Protein AF-A0A7Z9WRR1-F1 (afdb_monomer_lite)

Sequence (287 aa):
MASPQLERRRREQPLGAGEIPPETAEFFGGDELRIRIFLDKYALKGEKGEILERIPPEMWRRIAREIASVEAPDRRDEWEKRFYWLLEDFRFIPGGRIMFGAGQPRRATLFNCYVIPIKEDSIEGIFDWCKEAARTYSFGGGAGVDLSILRPKGSPVNNAAIYSTGSVSFMDLLSTTTGTIGQCLAEGTLILMENGWTPIEEAEEGDLVWTDQGWKPITYIFPPREREVFRIRTKMGYEILASADHKFVNLPGSLRPLKELRVGDTICLLRGQGDGATPLQRLQIIT

Secondary structure (DSSP, 8-state):
--------------SS-SPPPHHHHHHTTT-HHHHHHIIIIIS-B-TTS-BS--SHHHHHHHHHHHHHTTS-TTTHHHHHHHHHHHHGGGSS---HHHHHHTT-SS---S--EEE----SSSHHHHHHHHHHHHHHHHTT-EEE---TTSPPTT-B-SSTTSB---HHHHHHHHHHHHHHHSS-PPTTPEEEETTEEEEGGG--TT-EEEETTEEEE----------PEEEEEBTTS-EEEEETT-EEEETTTEEEEGGG--TT-EEEEE-SSS-S-SPEEEEEB--

Structure (mmCIF, N/CA/C/O backbone):
data_AF-A0A7Z9WRR1-F1
#
_entry.id   AF-A0A7Z9WRR1-F1
#
loop_
_atom_site.group_PDB
_atom_site.id
_atom_site.type_symbol
_atom_site.label_atom_id
_atom_site.label_alt_id
_atom_site.label_comp_id
_atom_site.label_asym_id
_atom_site.label_entity_id
_atom_site.label_seq_id
_atom_site.pdbx_PDB_ins_code
_atom_site.Cartn_x
_atom_site.Cartn_y
_atom_site.Cartn_z
_atom_site.occupancy
_atom_site.B_iso_or_equiv
_atom_site.auth_seq_id
_atom_site.auth_comp_id
_atom_site.auth_asym_id
_atom_site.auth_atom_id
_atom_site.pdbx_PDB_model_num
ATOM 1 N N . MET A 1 1 ? 42.926 -17.745 31.602 1.00 37.19 1 MET A N 1
ATOM 2 C CA . MET A 1 1 ? 42.134 -16.515 31.809 1.00 37.19 1 MET A CA 1
ATOM 3 C C . MET A 1 1 ? 40.873 -16.663 30.985 1.00 37.19 1 MET A C 1
ATOM 5 O O . MET A 1 1 ? 40.965 -16.703 29.766 1.00 37.19 1 MET A O 1
ATOM 9 N N . ALA A 1 2 ? 39.746 -16.912 31.648 1.00 27.91 2 ALA A N 1
ATOM 10 C CA . ALA A 1 2 ? 38.460 -17.109 30.995 1.00 27.91 2 ALA A CA 1
ATOM 11 C C . ALA A 1 2 ? 37.967 -15.767 30.437 1.00 27.91 2 ALA A C 1
ATOM 13 O O . ALA A 1 2 ? 37.944 -14.773 31.162 1.00 27.91 2 ALA A O 1
ATOM 14 N N . SER A 1 3 ? 37.622 -15.748 29.151 1.00 28.73 3 SER A N 1
ATOM 15 C CA . SER A 1 3 ? 36.950 -14.611 28.523 1.00 28.73 3 SER A CA 1
ATOM 16 C C . SER A 1 3 ? 35.561 -14.459 29.160 1.00 28.73 3 SER A C 1
ATOM 18 O O . SER A 1 3 ? 34.897 -15.485 29.350 1.00 28.73 3 SER A O 1
ATOM 20 N N . PRO A 1 4 ? 35.108 -13.249 29.531 1.00 31.56 4 PRO A N 1
ATOM 21 C CA . PRO A 1 4 ? 33.816 -13.083 30.178 1.00 31.56 4 PRO A CA 1
ATOM 22 C C . PRO A 1 4 ? 32.723 -13.449 29.174 1.00 31.56 4 PRO A C 1
ATOM 24 O O . PRO A 1 4 ? 32.525 -12.757 28.176 1.00 31.56 4 PRO A O 1
ATOM 27 N N . GLN A 1 5 ? 32.024 -14.554 29.425 1.00 28.81 5 GLN A N 1
ATOM 28 C CA . GLN A 1 5 ? 30.758 -14.835 28.764 1.00 28.81 5 GLN A CA 1
ATOM 29 C C . GLN A 1 5 ? 29.811 -13.699 29.152 1.00 28.81 5 GLN A C 1
ATOM 31 O O . GLN A 1 5 ? 29.443 -13.577 30.320 1.00 28.81 5 GLN A O 1
ATOM 36 N N . LEU A 1 6 ? 29.472 -12.830 28.194 1.00 32.31 6 LEU A N 1
ATOM 37 C CA . LEU A 1 6 ? 28.381 -11.879 28.364 1.00 32.31 6 LEU A CA 1
ATOM 38 C C . LEU A 1 6 ? 27.123 -12.695 28.672 1.00 32.31 6 LEU A C 1
ATOM 40 O O . LEU A 1 6 ? 26.541 -13.321 27.786 1.00 32.31 6 LEU A O 1
ATOM 44 N N . GLU A 1 7 ? 26.726 -12.707 29.942 1.00 27.42 7 GLU A N 1
ATOM 45 C CA . GLU A 1 7 ? 25.413 -13.166 30.366 1.00 27.42 7 GLU A CA 1
ATOM 46 C C . GLU A 1 7 ? 24.371 -12.435 29.517 1.00 27.42 7 GLU A C 1
ATOM 48 O O . GLU A 1 7 ? 24.189 -11.219 29.640 1.00 27.42 7 GLU A O 1
ATOM 53 N N . ARG A 1 8 ? 23.677 -13.178 28.645 1.00 30.30 8 ARG A N 1
ATOM 54 C CA . ARG A 1 8 ? 22.440 -12.726 28.008 1.00 30.30 8 ARG A CA 1
ATOM 55 C C . ARG A 1 8 ? 21.428 -12.489 29.125 1.00 30.30 8 ARG A C 1
ATOM 57 O O . ARG A 1 8 ? 20.659 -13.379 29.483 1.00 30.30 8 ARG A O 1
ATOM 64 N N . ARG A 1 9 ? 21.451 -11.290 29.714 1.00 29.55 9 ARG A N 1
ATOM 65 C CA . ARG A 1 9 ? 20.403 -10.822 30.616 1.00 29.55 9 ARG A CA 1
ATOM 66 C C . ARG A 1 9 ? 19.111 -10.833 29.818 1.00 29.55 9 ARG A C 1
ATOM 68 O O . ARG A 1 9 ? 18.868 -9.944 29.007 1.00 29.55 9 ARG A O 1
ATOM 75 N N . ARG A 1 10 ? 18.290 -11.854 30.059 1.00 32.62 10 ARG A N 1
ATOM 76 C CA . ARG A 1 10 ? 16.889 -11.904 29.658 1.00 32.62 10 ARG A CA 1
ATOM 77 C C . ARG A 1 10 ? 16.193 -10.776 30.421 1.00 32.62 10 ARG A C 1
ATOM 79 O O . ARG A 1 10 ? 15.724 -10.968 31.535 1.00 32.62 10 ARG A O 1
ATOM 86 N N . ARG A 1 11 ? 16.254 -9.554 29.884 1.00 32.50 11 ARG A N 1
ATOM 87 C CA . ARG A 1 11 ? 15.446 -8.444 30.382 1.00 32.50 11 ARG A CA 1
ATOM 88 C C . ARG A 1 11 ? 13.997 -8.799 30.071 1.00 32.50 11 ARG A C 1
ATOM 90 O O . ARG A 1 11 ? 13.627 -8.935 28.907 1.00 32.50 11 ARG A O 1
ATOM 97 N N . GLU A 1 12 ? 13.209 -9.003 31.115 1.00 30.66 12 GLU A N 1
ATOM 98 C CA . GLU A 1 12 ? 11.755 -9.046 31.033 1.00 30.66 12 GLU A CA 1
ATOM 99 C C . GLU A 1 12 ? 11.261 -7.688 30.495 1.00 30.66 12 GLU A C 1
ATOM 101 O O . GLU A 1 12 ? 11.361 -6.694 31.199 1.00 30.66 12 GLU A O 1
ATOM 106 N N . GLN A 1 13 ? 10.843 -7.693 29.216 1.00 33.62 13 GLN A N 1
ATOM 107 C CA . GLN A 1 13 ? 9.946 -6.797 28.444 1.00 33.62 13 GLN A CA 1
ATOM 108 C C . GLN A 1 13 ? 10.046 -5.242 28.553 1.00 33.62 13 GLN A C 1
ATOM 110 O O . GLN A 1 13 ? 10.402 -4.705 29.594 1.00 33.62 13 GLN A O 1
ATOM 115 N N . PRO A 1 14 ? 9.725 -4.478 27.471 1.00 36.78 14 PRO A N 1
ATOM 116 C CA . PRO A 1 14 ? 8.595 -4.726 26.567 1.00 36.78 14 PRO A CA 1
ATOM 117 C C . PRO A 1 14 ? 8.919 -4.853 25.070 1.00 36.78 14 PRO A C 1
ATOM 119 O O . PRO A 1 14 ? 9.659 -4.072 24.471 1.00 36.78 14 PRO A O 1
ATOM 122 N N . LEU A 1 15 ? 8.222 -5.805 24.442 1.00 37.56 15 LEU A N 1
ATOM 123 C CA . LEU A 1 15 ? 7.881 -5.805 23.019 1.00 37.56 15 LEU A CA 1
ATOM 124 C C . LEU A 1 15 ? 7.067 -4.541 22.724 1.00 37.56 15 LEU A C 1
ATOM 126 O O . LEU A 1 15 ? 5.853 -4.549 22.897 1.00 37.56 15 LEU A O 1
ATOM 130 N N . GLY A 1 16 ? 7.754 -3.458 22.346 1.00 38.50 16 GLY A N 1
ATOM 131 C CA . GLY A 1 16 ? 7.198 -2.191 21.847 1.00 38.50 16 GLY A CA 1
ATOM 132 C C . GLY A 1 16 ? 5.729 -1.954 22.165 1.00 38.50 16 GLY A C 1
ATOM 133 O O . GLY A 1 16 ? 4.889 -2.176 21.305 1.00 38.50 16 GLY A O 1
ATOM 134 N N . ALA A 1 17 ? 5.410 -1.584 23.395 1.00 40.31 17 ALA A N 1
ATOM 135 C CA . ALA A 1 17 ? 4.041 -1.360 23.814 1.00 40.31 17 ALA A CA 1
ATOM 136 C C . ALA A 1 17 ? 3.980 0.047 24.396 1.00 40.31 17 ALA A C 1
ATOM 138 O O . ALA A 1 17 ? 4.492 0.292 25.485 1.00 40.31 17 ALA A O 1
ATOM 139 N N . GLY A 1 18 ? 3.334 0.970 23.681 1.00 55.72 18 GLY A N 1
ATOM 140 C CA . GLY A 1 18 ? 2.452 1.856 24.430 1.00 55.72 18 GLY A CA 1
ATOM 141 C C . GLY A 1 18 ? 1.505 0.949 25.216 1.00 55.72 18 GLY A C 1
ATOM 142 O O . GLY A 1 18 ? 1.123 -0.108 24.707 1.00 55.72 18 GLY A O 1
ATOM 143 N N . GLU A 1 19 ? 1.229 1.290 26.469 1.00 70.06 19 GLU A N 1
ATOM 144 C CA . GLU A 1 19 ? 0.333 0.510 27.320 1.00 70.06 19 GLU A CA 1
ATOM 145 C C . GLU A 1 19 ? -0.948 0.210 26.529 1.00 70.06 19 GLU A C 1
ATOM 147 O O . GLU A 1 19 ? -1.585 1.137 26.021 1.00 70.06 19 GLU A O 1
ATOM 152 N N . ILE A 1 20 ? -1.258 -1.077 26.316 1.00 83.44 20 ILE A N 1
ATOM 153 C CA . ILE A 1 20 ? -2.474 -1.464 25.595 1.00 83.44 20 ILE A CA 1
ATOM 154 C C . ILE A 1 20 ? -3.630 -0.910 26.426 1.00 83.44 20 ILE A C 1
ATOM 156 O O . ILE A 1 20 ? -3.749 -1.309 27.590 1.00 83.44 20 ILE A O 1
ATOM 160 N N . PRO A 1 21 ? -4.463 -0.006 25.880 1.00 89.38 21 PRO A N 1
ATOM 161 C CA . PRO A 1 21 ? -5.570 0.523 26.651 1.00 89.38 21 PRO A CA 1
ATOM 162 C C . PRO A 1 21 ? -6.465 -0.643 27.101 1.00 89.38 21 PRO A C 1
ATOM 164 O O . PRO A 1 21 ? -6.778 -1.515 26.278 1.00 89.38 21 PRO A O 1
ATOM 167 N N . PRO A 1 22 ? -6.859 -0.712 28.387 1.00 91.75 22 PRO A N 1
ATOM 168 C CA . PRO A 1 22 ? -7.675 -1.812 28.895 1.00 91.75 22 PRO A CA 1
ATOM 169 C C . PRO A 1 22 ? -8.955 -2.015 28.081 1.00 91.75 22 PRO A C 1
ATOM 171 O O . PRO A 1 22 ? -9.346 -3.153 27.826 1.00 91.75 22 PRO A O 1
ATOM 174 N N . GLU A 1 23 ? -9.547 -0.921 27.590 1.00 94.12 23 GLU A N 1
ATOM 175 C CA . GLU A 1 23 ? -10.760 -0.951 26.772 1.00 94.12 23 GLU A CA 1
ATOM 176 C C . GLU A 1 23 ? -10.517 -1.655 25.426 1.00 94.12 23 GLU A C 1
ATOM 178 O O . GLU A 1 23 ? -11.389 -2.359 24.915 1.00 94.12 23 GLU A O 1
ATOM 183 N N . THR A 1 24 ? -9.314 -1.513 24.856 1.00 93.94 24 THR A N 1
ATOM 184 C CA . THR A 1 24 ? -8.914 -2.206 23.625 1.00 93.94 24 THR A CA 1
ATOM 185 C C . THR A 1 24 ? -8.806 -3.710 23.854 1.00 93.94 24 THR A C 1
ATOM 187 O O . THR A 1 24 ? -9.311 -4.498 23.051 1.00 93.94 24 THR A O 1
ATOM 190 N N . ALA A 1 25 ? -8.145 -4.116 24.943 1.00 93.06 25 ALA A N 1
ATOM 191 C CA . ALA A 1 25 ? -7.959 -5.525 25.276 1.00 93.06 25 ALA A CA 1
ATOM 192 C C . ALA A 1 25 ? -9.297 -6.217 25.557 1.00 93.06 25 ALA A C 1
ATOM 194 O O . ALA A 1 25 ? -9.534 -7.321 25.064 1.00 93.06 25 ALA A O 1
ATOM 195 N N . GLU A 1 26 ? -10.184 -5.541 26.289 1.00 96.06 26 GLU A N 1
ATOM 196 C CA . GLU A 1 26 ? -11.537 -6.014 26.568 1.00 96.06 26 GLU A CA 1
ATOM 197 C C . GLU A 1 26 ? -12.359 -6.166 25.282 1.00 96.06 26 GLU A C 1
ATOM 199 O O . GLU A 1 26 ? -12.929 -7.232 25.048 1.00 96.06 26 GLU A O 1
ATOM 204 N N . PHE A 1 27 ? -12.356 -5.157 24.400 1.00 95.62 27 PHE A N 1
ATOM 205 C CA . PHE A 1 27 ? -13.124 -5.192 23.150 1.00 95.62 27 PHE A CA 1
ATOM 206 C C . PHE A 1 27 ? -12.754 -6.388 22.261 1.00 95.62 27 PHE A C 1
ATOM 208 O O . PHE A 1 27 ? -13.620 -7.017 21.652 1.00 95.62 27 PHE A O 1
ATOM 215 N N . PHE A 1 28 ? -11.463 -6.711 22.174 1.00 94.06 28 PHE A N 1
ATOM 216 C CA . PHE A 1 28 ? -10.973 -7.830 21.370 1.00 94.06 28 PHE A CA 1
ATOM 217 C C . PHE A 1 28 ? -10.892 -9.158 22.135 1.00 94.06 28 PHE A C 1
ATOM 219 O O . PHE A 1 28 ? -10.399 -10.137 21.576 1.00 94.06 28 PHE A O 1
ATOM 226 N N . GLY A 1 29 ? -11.358 -9.220 23.386 1.00 93.56 29 GLY A N 1
ATOM 227 C CA . GLY A 1 29 ? -11.318 -10.439 24.198 1.00 93.56 29 GLY A CA 1
ATOM 228 C C . GLY A 1 29 ? -9.902 -10.980 24.422 1.00 93.56 29 GLY A C 1
ATOM 229 O O . GLY A 1 29 ? -9.716 -12.192 24.499 1.00 93.56 29 GLY A O 1
ATOM 230 N N . GLY A 1 30 ? -8.900 -10.098 24.469 1.00 87.50 30 GLY A N 1
ATOM 231 C CA . GLY A 1 30 ? -7.491 -10.469 24.629 1.00 87.50 30 GLY A CA 1
ATOM 232 C C . GLY A 1 30 ? -6.791 -10.992 23.366 1.00 87.50 30 GLY A C 1
ATOM 233 O O . GLY A 1 30 ? -5.667 -11.473 23.472 1.00 87.50 30 GLY A O 1
ATOM 234 N N . ASP A 1 31 ? -7.401 -10.903 22.178 1.00 90.00 31 ASP A N 1
ATOM 235 C CA . ASP A 1 31 ? -6.739 -11.265 20.914 1.00 90.00 31 ASP A CA 1
ATOM 236 C C . ASP A 1 31 ? -5.603 -10.279 20.583 1.00 90.00 31 ASP A C 1
ATOM 238 O O . ASP A 1 31 ? -5.822 -9.197 20.028 1.00 90.00 31 ASP A O 1
ATOM 242 N N . GLU A 1 32 ? -4.372 -10.667 20.925 1.00 83.00 32 GLU A N 1
ATOM 243 C CA . GLU A 1 32 ? -3.180 -9.834 20.752 1.00 83.00 32 GLU A CA 1
ATOM 244 C C . GLU A 1 32 ? -2.966 -9.382 19.305 1.00 83.00 32 GLU A C 1
ATOM 246 O O . GLU A 1 32 ? -2.567 -8.238 19.075 1.00 83.00 32 GLU A O 1
ATOM 251 N N . LEU A 1 33 ? -3.250 -10.235 18.317 1.00 81.50 33 LEU A N 1
ATOM 252 C CA . LEU A 1 33 ? -3.044 -9.895 16.912 1.00 81.50 33 LEU A CA 1
ATOM 253 C C . LEU A 1 33 ? -4.009 -8.791 16.479 1.00 81.50 33 LEU A 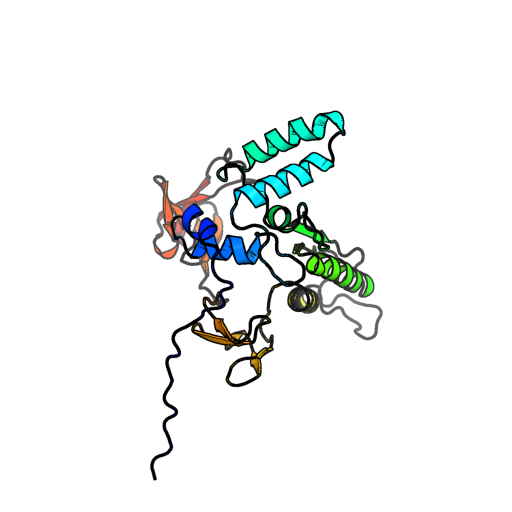C 1
ATOM 255 O O . LEU A 1 33 ? -3.596 -7.823 15.837 1.00 81.50 33 LEU A O 1
ATOM 259 N N . ARG A 1 34 ? -5.290 -8.909 16.842 1.00 87.19 34 ARG A N 1
ATOM 260 C CA . ARG A 1 34 ? -6.306 -7.899 16.503 1.00 87.19 34 ARG A CA 1
ATOM 261 C C . ARG A 1 34 ? -6.040 -6.578 17.208 1.00 87.19 34 ARG A C 1
ATOM 263 O O . ARG A 1 34 ? -6.127 -5.532 16.564 1.00 87.19 34 ARG A O 1
ATOM 270 N N . ILE A 1 35 ? -5.655 -6.636 18.483 1.00 86.19 35 ILE A N 1
ATOM 271 C CA . ILE A 1 35 ? -5.251 -5.465 19.268 1.00 86.19 35 ILE A CA 1
ATOM 272 C C . ILE A 1 35 ? -4.094 -4.747 18.571 1.00 86.19 35 ILE A C 1
ATOM 274 O O . ILE A 1 35 ? -4.192 -3.554 18.285 1.00 86.19 35 ILE A O 1
ATOM 278 N N . ARG A 1 36 ? -3.023 -5.477 18.235 1.00 84.06 36 ARG A N 1
ATOM 279 C CA . ARG A 1 36 ? -1.836 -4.923 17.568 1.00 84.06 36 ARG A CA 1
ATOM 280 C C . ARG A 1 36 ? -2.177 -4.327 16.212 1.00 84.06 36 ARG A C 1
ATOM 282 O O . ARG A 1 36 ? -1.846 -3.179 15.954 1.00 84.06 36 ARG A O 1
ATOM 289 N N . ILE A 1 37 ? -2.897 -5.056 15.360 1.00 86.31 37 ILE A N 1
ATOM 290 C CA . ILE A 1 37 ? -3.290 -4.555 14.037 1.00 86.31 37 ILE A CA 1
ATOM 291 C C . ILE A 1 37 ? -4.104 -3.262 14.160 1.00 86.31 37 ILE A C 1
ATOM 293 O O . ILE A 1 37 ? -3.828 -2.305 13.437 1.00 86.31 37 ILE A O 1
ATOM 297 N N . PHE A 1 38 ? -5.085 -3.218 15.064 1.00 92.62 38 PHE A N 1
ATOM 298 C CA . PHE A 1 38 ? -5.897 -2.026 15.279 1.00 92.62 38 PHE A CA 1
ATOM 299 C C . PHE A 1 38 ? -5.044 -0.844 15.752 1.00 92.62 38 PHE A C 1
ATOM 301 O O . PHE A 1 38 ? -5.024 0.190 15.083 1.00 92.62 38 PHE A O 1
ATOM 308 N N . LEU A 1 39 ? -4.298 -1.010 16.847 1.00 89.00 39 LEU A N 1
ATOM 309 C CA . LEU A 1 39 ? -3.510 0.065 17.452 1.00 89.00 39 LEU A CA 1
ATOM 310 C C . LEU A 1 39 ? -2.358 0.531 16.558 1.00 89.00 39 LEU A C 1
ATOM 312 O O . LEU A 1 39 ? -2.068 1.724 16.493 1.00 89.00 39 LEU A O 1
ATOM 316 N N . ASP A 1 40 ? -1.693 -0.381 15.856 1.00 83.88 40 ASP A N 1
ATOM 317 C CA . ASP A 1 40 ? -0.508 -0.051 15.070 1.00 83.88 40 ASP A CA 1
ATOM 318 C C . ASP A 1 40 ? -0.879 0.563 13.721 1.00 83.88 40 ASP A C 1
ATOM 320 O O . ASP A 1 40 ? -0.208 1.503 13.285 1.00 83.88 40 ASP A O 1
ATOM 324 N N . LYS A 1 41 ? -1.951 0.075 13.078 1.00 86.31 41 LYS A N 1
ATOM 325 C CA . LYS A 1 41 ? -2.267 0.421 11.684 1.00 86.31 41 LYS A CA 1
ATOM 326 C C . LYS A 1 41 ? -3.481 1.320 11.480 1.00 86.31 41 LYS A C 1
ATOM 328 O O . LYS A 1 41 ? -3.522 1.976 10.442 1.00 86.31 41 LYS A O 1
ATOM 333 N N . TYR A 1 42 ? -4.466 1.338 12.380 1.00 93.06 42 TYR A N 1
ATOM 334 C CA . TYR A 1 42 ? -5.777 1.935 12.068 1.00 93.06 42 TYR A CA 1
ATOM 335 C C . TYR A 1 42 ? -6.293 2.948 13.087 1.00 93.06 42 TYR A C 1
ATOM 337 O O . TYR A 1 42 ? -6.932 3.920 12.682 1.00 93.06 42 TYR A O 1
ATOM 345 N N . ALA A 1 43 ? -6.006 2.745 14.371 1.00 93.38 43 ALA A N 1
ATOM 346 C CA . ALA A 1 43 ? -6.345 3.687 15.423 1.00 93.38 43 ALA A CA 1
ATOM 347 C C . ALA A 1 43 ? -5.743 5.064 15.125 1.00 93.38 43 ALA A C 1
ATOM 349 O O . ALA A 1 43 ? -4.553 5.190 14.807 1.00 93.38 43 ALA A O 1
ATOM 350 N N . LEU A 1 44 ? -6.560 6.112 15.239 1.00 92.75 44 LEU A N 1
ATOM 351 C CA . LEU A 1 44 ? -6.085 7.477 15.106 1.00 92.75 44 LEU A CA 1
ATOM 352 C C . LEU A 1 44 ? -5.049 7.762 16.197 1.00 92.75 44 LEU A C 1
ATOM 354 O O . LEU A 1 44 ? -5.304 7.587 17.389 1.00 92.75 44 LEU A O 1
ATOM 358 N N . LYS A 1 45 ? -3.881 8.236 15.769 1.00 88.12 45 LYS A N 1
ATOM 359 C CA . LYS A 1 45 ? -2.819 8.720 16.650 1.00 88.12 45 LYS A CA 1
ATOM 360 C C . LYS A 1 45 ? -2.629 10.210 16.460 1.00 88.12 45 LYS A C 1
ATOM 362 O O . LYS A 1 45 ? -2.607 10.670 15.311 1.00 88.12 45 LYS A O 1
ATOM 367 N N . GLY A 1 46 ? -2.445 10.938 17.551 1.00 84.25 46 GLY A N 1
ATOM 368 C CA . GLY A 1 46 ? -2.130 12.358 17.494 1.00 84.25 46 GLY A CA 1
ATOM 369 C C . GLY A 1 46 ? -0.696 12.625 17.034 1.00 84.25 46 GLY A C 1
ATOM 370 O O . GLY A 1 46 ? -0.007 11.743 16.499 1.00 84.25 46 GLY A O 1
ATOM 371 N N . GLU A 1 47 ? -0.253 13.872 17.165 1.00 81.06 47 GLU A N 1
ATOM 372 C CA . GLU A 1 47 ? 1.029 14.326 16.610 1.00 81.06 47 GLU A CA 1
ATOM 373 C C . GLU A 1 47 ? 2.234 13.701 17.317 1.00 81.06 47 GLU A C 1
ATOM 375 O O . GLU A 1 47 ? 3.256 13.457 16.678 1.00 81.06 47 GLU A O 1
ATOM 380 N N . LYS A 1 48 ? 2.104 13.393 18.612 1.00 77.81 48 LYS A N 1
ATOM 381 C CA . LYS A 1 48 ? 3.166 12.800 19.435 1.00 77.81 48 LYS A CA 1
ATOM 382 C C . LYS A 1 48 ? 3.068 11.273 19.504 1.00 77.81 48 LYS A C 1
ATOM 384 O O . LYS A 1 48 ? 3.804 10.652 20.266 1.00 77.81 48 LYS A O 1
ATOM 389 N N . GLY A 1 49 ? 2.186 10.671 18.704 1.00 76.69 49 GLY A N 1
ATOM 390 C CA . GLY A 1 49 ? 1.966 9.224 18.661 1.00 76.69 49 GLY A CA 1
ATOM 391 C C . GLY A 1 49 ? 1.005 8.703 19.732 1.00 76.69 49 GLY A C 1
ATOM 392 O O . GLY A 1 49 ? 0.838 7.492 19.852 1.00 76.69 49 GLY A O 1
ATOM 393 N N . GLU A 1 50 ? 0.355 9.590 20.484 1.00 85.31 50 GLU A N 1
ATOM 394 C CA . GLU A 1 50 ? -0.668 9.239 21.461 1.00 85.31 50 GLU A CA 1
ATOM 395 C C . GLU A 1 50 ? -1.879 8.589 20.782 1.00 85.31 50 GLU A C 1
ATOM 397 O O . GLU A 1 50 ? -2.352 9.071 19.752 1.00 85.31 50 GLU A O 1
ATOM 402 N N . ILE A 1 51 ? -2.384 7.493 21.350 1.00 88.31 51 ILE A N 1
ATOM 403 C CA . ILE A 1 51 ? -3.563 6.787 20.836 1.00 88.31 51 ILE A CA 1
ATOM 404 C C . ILE A 1 51 ? -4.808 7.610 21.185 1.00 88.31 51 ILE A C 1
ATOM 406 O O . ILE A 1 51 ? -5.151 7.757 22.359 1.00 88.31 51 ILE A O 1
ATOM 410 N N . LEU A 1 52 ? -5.474 8.146 20.162 1.00 91.69 52 LEU A N 1
ATOM 411 C CA . LEU A 1 52 ? -6.720 8.908 20.293 1.00 91.69 52 LEU A CA 1
ATOM 412 C C . LEU A 1 52 ? -7.956 8.013 20.167 1.00 91.69 52 LEU A C 1
ATOM 414 O O . LEU A 1 52 ? -8.994 8.345 20.727 1.00 91.69 52 LEU A O 1
ATOM 418 N N . GLU A 1 53 ? -7.836 6.891 19.454 1.00 95.25 53 GLU A N 1
ATOM 419 C CA . GLU A 1 53 ? -8.891 5.885 19.305 1.00 95.25 53 GLU A CA 1
ATOM 420 C C . GLU A 1 53 ? -8.467 4.571 19.958 1.00 95.25 53 GLU A C 1
ATOM 422 O O . GLU A 1 53 ? -7.553 3.891 19.495 1.00 95.25 53 GLU A O 1
ATOM 427 N N . ARG A 1 54 ? -9.137 4.209 21.046 1.00 94.94 54 ARG A N 1
ATOM 428 C CA . ARG A 1 54 ? -8.861 3.028 21.866 1.00 94.94 54 ARG A CA 1
ATOM 429 C C . ARG A 1 54 ? -9.696 1.831 21.451 1.00 94.94 54 ARG A C 1
ATOM 431 O O . ARG A 1 54 ? -9.280 0.702 21.686 1.00 94.94 54 ARG A O 1
ATOM 438 N N . ILE A 1 55 ? -10.845 2.035 20.816 1.00 96.56 55 ILE A N 1
ATOM 439 C CA . ILE A 1 55 ? -11.722 0.932 20.406 1.00 96.56 55 ILE A CA 1
ATOM 440 C C . ILE A 1 55 ? -12.275 1.138 18.987 1.00 96.56 55 ILE A C 1
ATOM 442 O O . ILE A 1 55 ? -12.469 2.279 18.558 1.00 96.56 55 ILE A O 1
ATOM 446 N N . PRO A 1 56 ? -12.588 0.060 18.241 1.00 96.75 56 PRO A N 1
ATOM 447 C CA . PRO A 1 56 ? -13.130 0.164 16.883 1.00 96.75 56 PRO A CA 1
ATOM 448 C C . PRO A 1 56 ? -14.375 1.054 16.717 1.00 96.75 56 PRO A C 1
ATOM 450 O O . PRO A 1 56 ? -14.427 1.760 15.711 1.00 96.75 56 PRO A O 1
ATOM 453 N N . PRO A 1 57 ? -15.335 1.124 17.667 1.00 97.94 57 PRO A N 1
ATOM 454 C CA . PRO A 1 57 ? -16.449 2.075 17.598 1.00 97.94 57 PRO A CA 1
ATOM 455 C C . PRO A 1 57 ? -16.054 3.544 17.406 1.00 97.94 57 PRO A C 1
ATOM 457 O O . PRO A 1 57 ? -16.765 4.285 16.725 1.00 97.94 57 PRO A O 1
ATOM 460 N N . GLU A 1 58 ? -14.923 3.978 17.959 1.00 97.50 58 GLU A N 1
ATOM 461 C CA . GLU A 1 58 ? -14.435 5.352 17.795 1.00 97.50 58 GLU A CA 1
ATOM 462 C C . GLU A 1 58 ? -13.932 5.578 16.363 1.00 97.50 58 GLU A C 1
ATOM 464 O O . GLU A 1 58 ? -14.349 6.532 15.703 1.00 97.50 58 GLU A O 1
ATOM 469 N N . MET A 1 59 ? -13.154 4.627 15.834 1.00 97.25 59 MET A N 1
ATOM 470 C CA . MET A 1 59 ? -12.724 4.613 14.432 1.00 97.25 59 MET A CA 1
ATOM 471 C C . MET A 1 59 ? -13.921 4.588 13.471 1.00 97.25 59 MET A C 1
ATOM 473 O O . MET A 1 59 ? -13.948 5.338 12.495 1.00 97.25 59 MET A O 1
ATOM 477 N N . TRP A 1 60 ? -14.935 3.756 13.732 1.00 98.12 60 TRP A N 1
ATOM 478 C CA . TRP A 1 60 ? -16.144 3.703 12.904 1.00 98.12 60 TRP A CA 1
ATOM 479 C C . TRP A 1 60 ? -16.875 5.043 12.889 1.00 98.12 60 TRP A C 1
ATOM 481 O O . TRP A 1 60 ? -17.328 5.471 11.829 1.00 98.12 60 TRP A O 1
ATOM 491 N N . ARG A 1 61 ? -16.942 5.741 14.031 1.00 97.94 61 ARG A N 1
ATOM 492 C CA . ARG A 1 61 ? -17.520 7.089 14.119 1.00 97.94 61 ARG A CA 1
ATOM 493 C C . ARG A 1 61 ? -16.750 8.088 13.266 1.00 97.94 61 ARG A C 1
ATOM 495 O O . ARG A 1 61 ? -17.370 8.812 12.491 1.00 97.94 61 ARG A O 1
ATOM 502 N N . ARG A 1 62 ? -15.416 8.107 13.373 1.00 97.62 62 ARG A N 1
ATOM 503 C CA . ARG A 1 62 ? -14.555 8.975 12.557 1.00 97.62 62 ARG A CA 1
ATOM 504 C C . ARG A 1 62 ? -14.786 8.736 11.067 1.00 97.62 62 ARG A C 1
ATOM 506 O O . ARG A 1 62 ? -15.044 9.687 10.334 1.00 97.62 62 ARG A O 1
ATOM 513 N N . ILE A 1 63 ? -14.723 7.477 10.630 1.00 97.75 63 ILE A N 1
ATOM 514 C CA . ILE A 1 63 ? -14.891 7.112 9.218 1.00 97.75 63 ILE A CA 1
ATOM 515 C C . ILE A 1 63 ? -16.298 7.487 8.734 1.00 97.75 63 ILE A C 1
ATOM 517 O O . ILE A 1 63 ? -16.434 8.102 7.679 1.00 97.75 63 ILE A O 1
ATOM 521 N N . ALA A 1 64 ? -17.342 7.164 9.502 1.00 98.25 64 ALA A N 1
ATOM 522 C CA . ALA A 1 64 ? -18.724 7.478 9.146 1.00 98.25 64 ALA A CA 1
ATOM 523 C C . ALA A 1 64 ? -18.955 8.985 8.983 1.00 98.25 64 ALA A C 1
ATOM 525 O O . ALA A 1 64 ? -19.559 9.409 7.998 1.00 98.25 64 ALA A O 1
ATOM 526 N N . ARG A 1 65 ? -18.437 9.790 9.918 1.00 98.06 65 ARG A N 1
ATOM 527 C CA . ARG A 1 65 ? -18.533 11.252 9.879 1.00 98.06 65 ARG A CA 1
ATOM 528 C C . ARG A 1 65 ? -17.787 11.841 8.687 1.00 98.06 65 ARG A C 1
ATOM 530 O O . ARG A 1 65 ? -18.315 12.723 8.014 1.00 98.06 65 ARG A O 1
ATOM 537 N N . GLU A 1 66 ? -16.576 11.356 8.415 1.00 97.31 66 GLU A N 1
ATOM 538 C CA . GLU A 1 66 ? -15.786 11.825 7.276 1.00 97.31 66 GLU A CA 1
ATOM 539 C C . GLU A 1 66 ? -16.497 11.528 5.955 1.00 97.31 66 GLU A C 1
ATOM 541 O O . GLU A 1 66 ? -16.652 12.420 5.123 1.00 97.31 66 GLU A O 1
ATOM 546 N N . ILE A 1 67 ? -16.978 10.297 5.766 1.00 96.44 67 ILE A N 1
ATOM 547 C CA . ILE A 1 67 ? -17.664 9.909 4.529 1.00 96.44 67 ILE A CA 1
ATOM 548 C C . ILE A 1 67 ? -18.989 10.669 4.390 1.00 96.44 67 ILE A C 1
ATOM 550 O O . ILE A 1 67 ? -19.321 11.103 3.295 1.00 96.44 67 ILE A O 1
ATOM 554 N N . ALA A 1 68 ? -19.723 10.913 5.478 1.00 98.12 68 ALA A N 1
ATOM 555 C CA . ALA A 1 68 ? -20.940 11.725 5.438 1.00 98.12 68 ALA A CA 1
ATOM 556 C C . ALA A 1 68 ? -20.678 13.212 5.135 1.00 98.12 68 ALA A C 1
ATOM 558 O O . ALA A 1 68 ? -21.595 13.920 4.727 1.00 98.12 68 ALA A O 1
ATOM 559 N N . SER A 1 69 ? -19.452 13.713 5.309 1.00 97.06 69 SER A N 1
ATOM 560 C CA . SER A 1 69 ? -19.143 15.141 5.145 1.00 97.06 69 SER A CA 1
ATOM 561 C C . SER A 1 69 ? -19.334 15.663 3.714 1.00 97.06 69 SER A C 1
ATOM 563 O O . SER A 1 69 ? -19.578 16.861 3.532 1.00 97.06 69 SER A O 1
ATOM 565 N N . VAL A 1 70 ? -19.273 14.784 2.705 1.00 96.81 70 VAL A N 1
ATOM 566 C CA . VAL A 1 70 ? -19.490 15.148 1.293 1.00 96.81 70 VAL A CA 1
ATOM 567 C C . VAL A 1 70 ? -20.971 15.300 0.935 1.00 96.81 70 VAL A C 1
ATOM 569 O O . VAL A 1 70 ? -21.292 15.860 -0.111 1.00 96.81 70 VAL A O 1
ATOM 572 N N . GLU A 1 71 ? -21.874 14.839 1.802 1.00 98.06 71 GLU A N 1
ATOM 573 C CA . GLU A 1 71 ? -23.318 14.971 1.622 1.00 98.06 71 GLU A CA 1
ATOM 574 C C . GLU A 1 71 ? -23.788 16.413 1.871 1.00 98.06 71 GLU A C 1
ATOM 576 O O . GLU A 1 71 ? -23.110 17.228 2.517 1.00 98.06 71 GLU A O 1
ATOM 581 N N . ALA A 1 72 ? -24.993 16.722 1.379 1.00 97.94 72 ALA A N 1
ATOM 582 C CA . ALA A 1 72 ? -25.658 17.998 1.637 1.00 97.94 72 ALA A CA 1
ATOM 583 C C . ALA A 1 72 ? -25.781 18.252 3.156 1.00 97.94 72 ALA A C 1
ATOM 585 O O . ALA A 1 72 ? -26.084 17.303 3.885 1.00 97.94 72 ALA A O 1
ATOM 586 N N . PRO A 1 73 ? -25.554 19.488 3.655 1.00 97.19 73 PRO A N 1
ATOM 587 C CA . PRO A 1 73 ? -25.461 19.772 5.092 1.00 97.19 73 PRO A CA 1
ATOM 588 C C . PRO A 1 73 ? -26.618 19.239 5.946 1.00 97.19 73 PRO A C 1
ATOM 590 O O . PRO A 1 73 ? -26.381 18.742 7.041 1.00 97.19 73 PRO A O 1
ATOM 593 N N . ASP A 1 74 ? -27.846 19.294 5.434 1.00 97.38 74 ASP A N 1
ATOM 594 C CA . ASP A 1 74 ? -29.077 18.825 6.079 1.00 97.38 74 ASP A CA 1
ATOM 595 C C . ASP A 1 74 ? -29.216 17.292 6.120 1.00 97.38 74 ASP A C 1
ATOM 597 O O . ASP A 1 74 ? -30.008 16.761 6.896 1.00 97.38 74 ASP A O 1
ATOM 601 N N . ARG A 1 75 ? -28.424 16.570 5.319 1.00 97.62 75 ARG A N 1
ATOM 602 C CA . ARG A 1 75 ? -28.442 15.102 5.216 1.00 97.62 75 ARG A CA 1
ATOM 603 C C . ARG A 1 75 ? -27.251 14.417 5.875 1.00 97.62 75 ARG A C 1
ATOM 605 O O . ARG A 1 75 ? -27.255 13.193 6.003 1.00 97.62 75 ARG A O 1
ATOM 612 N N . ARG A 1 76 ? -26.232 15.169 6.301 1.00 98.06 76 ARG A N 1
ATOM 613 C CA . ARG A 1 76 ? -25.001 14.602 6.881 1.00 98.06 76 ARG A CA 1
ATOM 614 C C . ARG A 1 76 ? -25.289 13.733 8.101 1.00 98.06 76 ARG A C 1
ATOM 616 O O . ARG A 1 76 ? -24.800 12.612 8.165 1.00 98.06 76 ARG A O 1
ATOM 623 N N . ASP A 1 77 ? -26.156 14.191 9.002 1.00 98.06 77 ASP A N 1
ATOM 624 C CA . ASP A 1 77 ? -26.524 13.446 10.214 1.00 98.06 77 ASP A CA 1
ATOM 625 C C . ASP A 1 77 ? -27.270 12.137 9.908 1.00 98.06 77 ASP A C 1
ATOM 627 O O . ASP A 1 77 ? -27.113 11.138 10.614 1.00 98.06 77 ASP A O 1
ATOM 631 N N . GLU A 1 78 ? -28.108 12.131 8.865 1.00 98.25 78 GLU A N 1
ATOM 632 C CA . GLU A 1 78 ? -28.808 10.930 8.391 1.00 98.25 78 GLU A CA 1
ATOM 633 C C . GLU A 1 78 ? -27.796 9.902 7.873 1.00 98.25 78 GLU A C 1
ATOM 635 O O . GLU A 1 78 ? -27.842 8.726 8.248 1.00 98.25 78 GLU A O 1
ATOM 640 N N . TRP A 1 79 ? -26.865 10.349 7.030 1.00 98.50 79 TRP A N 1
ATOM 641 C CA . TRP A 1 79 ? -25.871 9.485 6.405 1.00 98.50 79 TRP A CA 1
ATOM 642 C C . TRP A 1 79 ? -24.787 9.011 7.367 1.00 98.50 79 TRP A C 1
ATOM 644 O O . TRP A 1 79 ? -24.434 7.836 7.313 1.00 98.50 79 TRP A O 1
ATOM 654 N N . GLU A 1 80 ? -24.322 9.846 8.299 1.00 98.50 80 GLU A N 1
ATOM 655 C CA . GLU A 1 80 ? -23.368 9.433 9.336 1.00 98.50 80 GLU A CA 1
ATOM 656 C C . GLU A 1 80 ? -23.923 8.245 10.132 1.00 98.50 80 GLU A C 1
ATOM 658 O O . GLU A 1 80 ? -23.230 7.245 10.320 1.00 98.50 80 GLU A O 1
ATOM 663 N N . LYS A 1 81 ? -25.202 8.292 10.532 1.00 98.44 81 LYS A N 1
ATOM 664 C CA . LYS A 1 81 ? -25.856 7.181 11.247 1.00 98.44 81 LYS A CA 1
ATOM 665 C C . LYS A 1 81 ? -25.903 5.904 10.408 1.00 98.44 81 LYS A C 1
ATOM 667 O O . LYS A 1 81 ? -25.665 4.819 10.936 1.00 98.44 81 LYS A O 1
ATOM 672 N N . ARG A 1 82 ? -26.188 6.021 9.108 1.00 98.50 82 ARG A N 1
ATOM 673 C CA . ARG A 1 82 ? -26.225 4.875 8.183 1.00 98.50 82 ARG A CA 1
ATOM 674 C C . ARG A 1 82 ? -24.843 4.277 7.946 1.00 98.50 82 ARG A C 1
ATOM 676 O O . ARG A 1 82 ? -24.707 3.057 7.971 1.00 98.50 82 ARG A O 1
ATOM 683 N N . PHE A 1 83 ? -23.825 5.111 7.751 1.00 98.44 83 PHE A N 1
ATOM 684 C CA . PHE A 1 83 ? -22.452 4.645 7.587 1.00 98.44 83 PHE A CA 1
ATOM 685 C C . PHE A 1 83 ? -21.912 4.026 8.871 1.00 98.44 83 PHE A C 1
ATOM 687 O O . PHE A 1 83 ? -21.277 2.979 8.806 1.00 98.44 83 PHE A O 1
ATOM 694 N N . TYR A 1 84 ? -22.217 4.599 10.038 1.00 98.56 84 TYR A N 1
ATOM 695 C CA . TYR A 1 84 ? -21.847 3.991 11.312 1.00 98.56 84 TYR A CA 1
ATOM 696 C C . TYR A 1 84 ? -22.477 2.604 11.463 1.00 98.56 84 TYR A C 1
ATOM 698 O O . TYR A 1 84 ? -21.764 1.650 11.746 1.00 98.56 84 TYR A O 1
ATOM 706 N N . TRP A 1 85 ? -23.783 2.468 11.207 1.00 98.19 85 TRP A N 1
ATOM 707 C CA . TRP A 1 85 ? -24.469 1.171 11.242 1.00 98.19 85 TRP A CA 1
ATOM 708 C C . TRP A 1 85 ? -23.828 0.137 10.300 1.00 98.19 85 TRP A C 1
ATOM 710 O O . TRP A 1 85 ? -23.689 -1.032 10.666 1.00 98.19 85 TRP A O 1
ATOM 720 N N . LEU A 1 86 ? -23.405 0.573 9.108 1.00 98.12 86 LEU A N 1
ATOM 721 C CA . LEU A 1 86 ? -22.738 -0.272 8.116 1.00 98.12 86 LEU A CA 1
ATOM 722 C C . LEU A 1 86 ? -21.344 -0.738 8.573 1.00 98.12 86 LEU A C 1
ATOM 724 O O . LEU A 1 86 ? -20.949 -1.856 8.261 1.00 98.12 86 LEU A O 1
ATOM 728 N N . LEU A 1 87 ? -20.597 0.108 9.282 1.00 97.81 87 LEU A N 1
ATOM 729 C CA . LEU A 1 87 ? -19.251 -0.201 9.783 1.00 97.81 87 LEU A CA 1
ATOM 730 C C . LEU A 1 87 ? -19.275 -0.985 11.100 1.00 97.81 87 LEU A C 1
ATOM 732 O O . LEU A 1 87 ? -18.357 -1.757 11.381 1.00 97.81 87 LEU A O 1
ATOM 736 N N . GLU A 1 88 ? -20.311 -0.766 11.909 1.00 96.69 88 GLU A N 1
ATOM 737 C CA . GLU A 1 88 ? -20.465 -1.366 13.226 1.00 96.69 88 GLU A CA 1
ATOM 738 C C . GLU A 1 88 ? -20.429 -2.894 13.157 1.00 96.69 88 GLU A C 1
ATOM 740 O O . GLU A 1 88 ? -20.996 -3.512 12.254 1.00 96.69 88 GLU A O 1
ATOM 745 N N . ASP A 1 89 ? -19.747 -3.485 14.139 1.00 94.00 89 ASP A N 1
ATOM 746 C CA . ASP A 1 89 ? -19.546 -4.930 14.275 1.00 94.00 89 ASP A CA 1
ATOM 747 C C . ASP A 1 89 ? -18.863 -5.565 13.053 1.00 94.00 89 ASP A C 1
ATOM 749 O O . ASP A 1 89 ? -19.084 -6.722 12.708 1.00 94.00 89 ASP A O 1
ATOM 753 N N . PHE A 1 90 ? -18.027 -4.784 12.359 1.00 93.38 90 PHE A N 1
ATOM 754 C CA . PHE A 1 90 ? -17.302 -5.219 11.164 1.00 93.38 90 PHE A CA 1
ATOM 755 C C . PHE A 1 90 ? -18.211 -5.744 10.033 1.00 93.38 90 PHE A C 1
ATOM 757 O O . PHE A 1 90 ? -17.736 -6.482 9.168 1.00 93.38 90 PHE A O 1
ATOM 764 N N . ARG A 1 91 ? -19.494 -5.343 9.988 1.00 96.62 91 ARG A N 1
ATOM 765 C CA . ARG A 1 91 ? -20.439 -5.721 8.911 1.00 96.62 91 ARG A CA 1
ATOM 766 C C . ARG A 1 91 ? -19.903 -5.372 7.526 1.00 96.62 91 ARG A C 1
ATOM 768 O O . ARG A 1 91 ? -20.109 -6.115 6.568 1.00 96.62 91 ARG A O 1
ATOM 775 N N . PHE A 1 92 ? -19.192 -4.254 7.439 1.00 96.12 92 PHE A N 1
ATOM 776 C CA . PHE A 1 92 ? -18.429 -3.846 6.276 1.00 96.12 92 PHE A CA 1
ATOM 777 C C . PHE A 1 92 ? -17.060 -3.323 6.705 1.00 96.12 92 PHE A C 1
ATOM 779 O O . PHE A 1 92 ? -16.950 -2.473 7.590 1.00 96.12 92 PHE A O 1
ATOM 786 N N . ILE A 1 93 ? -16.012 -3.803 6.038 1.00 94.69 93 ILE A N 1
ATOM 787 C CA . ILE A 1 93 ? -14.636 -3.365 6.266 1.00 94.69 93 ILE A CA 1
ATOM 788 C C . ILE A 1 93 ? -14.162 -2.651 4.996 1.00 94.69 93 ILE A C 1
ATOM 790 O O . ILE A 1 93 ? -13.924 -3.314 3.982 1.00 94.69 93 ILE A O 1
ATOM 794 N N . PRO A 1 94 ? -14.029 -1.312 5.007 1.00 93.38 94 PRO A N 1
ATOM 795 C CA . PRO A 1 94 ? -13.497 -0.596 3.861 1.00 93.38 94 PRO A CA 1
ATOM 796 C C . PRO A 1 94 ? -12.005 -0.905 3.687 1.00 93.38 94 PRO A C 1
ATOM 798 O O . PRO A 1 94 ? -11.333 -1.399 4.592 1.00 93.38 94 PRO A O 1
ATOM 801 N N . GLY A 1 95 ? -11.454 -0.590 2.513 1.00 91.31 95 GLY A N 1
ATOM 802 C CA . GLY A 1 95 ? -10.030 -0.804 2.260 1.00 91.31 95 GLY A CA 1
ATOM 803 C C . GLY A 1 95 ? -9.140 -0.073 3.275 1.00 91.31 95 GLY A C 1
ATOM 804 O O . GLY A 1 95 ? -9.492 0.998 3.769 1.00 91.31 95 GLY A O 1
ATOM 805 N N . GLY A 1 96 ? -7.966 -0.635 3.570 1.00 91.44 96 GLY A N 1
ATOM 806 C CA . GLY A 1 96 ? -7.109 -0.180 4.672 1.00 91.44 96 GLY A CA 1
ATOM 807 C C . GLY A 1 96 ? -6.766 1.313 4.655 1.00 91.44 96 GLY A C 1
ATOM 808 O O . GLY A 1 96 ? -6.721 1.930 5.718 1.00 91.44 96 GLY A O 1
ATOM 809 N N . ARG A 1 97 ? -6.592 1.924 3.474 1.00 92.12 97 ARG A N 1
ATOM 810 C CA . ARG A 1 97 ? -6.334 3.370 3.357 1.00 92.12 97 ARG A CA 1
ATOM 811 C C . ARG A 1 97 ? -7.513 4.246 3.755 1.00 92.12 97 ARG A C 1
ATOM 813 O O . ARG A 1 97 ? -7.292 5.319 4.302 1.00 92.12 97 ARG A O 1
ATOM 820 N N . ILE A 1 98 ? -8.741 3.768 3.580 1.00 94.88 98 ILE A N 1
ATOM 821 C CA . ILE A 1 98 ? -9.940 4.461 4.062 1.00 94.88 98 ILE A CA 1
ATOM 822 C C . ILE A 1 98 ? -9.966 4.417 5.592 1.00 94.88 98 ILE A C 1
ATOM 824 O O . ILE A 1 98 ? -10.138 5.454 6.222 1.00 94.88 98 ILE A O 1
ATOM 828 N N . MET A 1 99 ? -9.715 3.246 6.194 1.00 94.56 99 MET A N 1
ATOM 829 C CA . MET A 1 99 ? -9.670 3.111 7.658 1.00 94.56 99 MET A CA 1
ATOM 830 C C . MET A 1 99 ? -8.586 3.995 8.290 1.00 94.56 99 MET A C 1
ATOM 832 O O . MET A 1 99 ? -8.831 4.669 9.290 1.00 94.56 99 MET A O 1
ATOM 836 N N . PHE A 1 100 ? -7.404 4.035 7.670 1.00 92.38 100 PHE A N 1
ATOM 837 C CA . PHE A 1 100 ? -6.282 4.859 8.119 1.00 92.38 100 PHE A CA 1
ATOM 838 C C . PHE A 1 100 ? -6.508 6.366 7.905 1.00 92.38 100 PHE A C 1
ATOM 840 O O . PHE A 1 100 ? -6.175 7.171 8.774 1.00 92.38 100 PHE A O 1
ATOM 847 N N . GLY A 1 101 ? -7.020 6.757 6.735 1.00 93.00 101 GLY A N 1
ATOM 848 C CA . GLY A 1 101 ? -6.985 8.142 6.263 1.00 93.00 101 GLY A CA 1
ATOM 849 C C . GLY A 1 101 ? -8.269 8.948 6.463 1.00 93.00 101 GLY A C 1
ATOM 850 O O . GLY A 1 101 ? -8.197 10.172 6.510 1.00 93.00 101 GLY A O 1
ATOM 851 N N . ALA A 1 102 ? -9.443 8.320 6.569 1.00 95.44 102 ALA A N 1
ATOM 852 C CA . ALA A 1 102 ? -10.696 9.071 6.662 1.00 95.44 102 ALA A CA 1
ATOM 853 C C . ALA A 1 102 ? -10.754 9.857 7.984 1.00 95.44 102 ALA A C 1
ATOM 855 O O . ALA A 1 102 ? -10.638 9.263 9.053 1.00 95.44 102 ALA A O 1
ATOM 856 N N . GLY A 1 103 ? -10.894 11.184 7.933 1.00 92.69 103 GLY A N 1
ATOM 857 C CA . GLY A 1 103 ? -10.932 12.043 9.122 1.00 92.69 103 GLY A CA 1
ATOM 858 C C . GLY A 1 103 ? -9.583 12.185 9.839 1.00 92.69 103 GLY A C 1
ATOM 859 O O . GLY A 1 103 ? -9.540 12.603 10.995 1.00 92.69 103 GLY A O 1
ATOM 860 N N . GLN A 1 104 ? -8.478 11.811 9.186 1.00 88.69 104 GLN A N 1
ATOM 861 C CA . GLN A 1 104 ? -7.114 11.972 9.693 1.00 88.69 104 GLN A CA 1
ATOM 862 C C . GLN A 1 104 ? -6.539 13.331 9.234 1.00 88.69 104 GLN A C 1
ATOM 864 O O . GLN A 1 104 ? -6.570 13.622 8.040 1.00 88.69 104 GLN A O 1
ATOM 869 N N . PRO A 1 105 ? -5.951 14.156 10.127 1.00 85.12 105 PRO A N 1
ATOM 870 C CA . PRO A 1 105 ? -5.328 15.432 9.745 1.00 85.12 105 PRO A CA 1
ATOM 871 C C . PRO A 1 105 ? -4.056 15.288 8.890 1.00 85.12 105 PRO A C 1
ATOM 873 O O . PRO A 1 105 ? -3.668 16.222 8.185 1.00 85.12 105 PRO A O 1
ATOM 876 N N . ARG A 1 106 ? -3.376 14.135 8.941 1.00 84.56 106 ARG A N 1
ATOM 877 C CA . ARG A 1 106 ? -2.219 13.852 8.076 1.00 84.56 106 ARG A CA 1
ATOM 878 C C . ARG A 1 106 ? -2.636 13.756 6.606 1.00 84.56 106 ARG A C 1
ATOM 880 O O . ARG A 1 106 ? -3.694 13.237 6.269 1.00 84.56 106 ARG A O 1
ATOM 887 N N . ARG A 1 107 ? -1.736 14.166 5.706 1.00 86.00 107 ARG A N 1
ATOM 888 C CA . ARG A 1 107 ? -1.918 13.982 4.259 1.00 86.00 107 ARG A CA 1
ATOM 889 C C . ARG A 1 107 ? -1.795 12.500 3.908 1.00 86.00 107 ARG A C 1
ATOM 891 O O . ARG A 1 107 ? -0.686 11.986 3.796 1.00 86.00 107 ARG A O 1
ATOM 898 N N . ALA A 1 108 ? -2.928 11.843 3.716 1.00 90.56 108 ALA A N 1
ATOM 899 C CA . ALA A 1 108 ? -3.023 10.467 3.255 1.00 90.56 108 ALA A CA 1
ATOM 900 C C . ALA A 1 108 ? -4.036 10.376 2.113 1.00 90.56 108 ALA A C 1
ATOM 902 O O . ALA A 1 108 ? -4.957 11.188 2.021 1.00 90.56 108 ALA A O 1
ATOM 903 N N . THR A 1 109 ? -3.869 9.390 1.238 1.00 92.38 109 THR A N 1
ATOM 904 C CA . THR A 1 109 ? -4.915 9.055 0.271 1.00 92.38 109 THR A CA 1
ATOM 905 C C . THR A 1 109 ? -5.916 8.075 0.876 1.00 92.38 109 THR A C 1
ATOM 907 O O . THR A 1 109 ? -5.547 7.239 1.698 1.00 92.38 109 THR A O 1
ATOM 910 N N . LEU A 1 110 ? -7.175 8.154 0.436 1.00 94.12 110 LEU A N 1
ATOM 911 C CA . LEU A 1 110 ? -8.215 7.164 0.736 1.00 94.12 110 LEU A CA 1
ATOM 912 C C . LEU A 1 110 ? -8.276 6.036 -0.308 1.00 94.12 110 LEU A C 1
ATOM 914 O O . LEU A 1 110 ? -8.935 5.023 -0.082 1.00 94.12 110 LEU A O 1
ATOM 918 N N . PHE A 1 111 ? -7.580 6.171 -1.439 1.00 92.69 111 PHE A N 1
ATOM 919 C CA . PHE A 1 111 ? -7.516 5.134 -2.466 1.00 92.69 111 PHE A CA 1
ATOM 920 C C . PHE A 1 111 ? -6.352 4.179 -2.197 1.00 92.69 111 PHE A C 1
ATOM 922 O O . PHE A 1 111 ? -5.225 4.602 -1.946 1.00 92.69 111 PHE A O 1
ATOM 929 N N . ASN A 1 112 ? -6.611 2.873 -2.279 1.00 89.06 112 ASN A N 1
ATOM 930 C CA . ASN A 1 112 ? -5.562 1.864 -2.108 1.00 89.06 112 ASN A CA 1
ATOM 931 C C . ASN A 1 112 ? -4.748 1.659 -3.391 1.00 89.06 112 ASN A C 1
ATOM 933 O O . ASN A 1 112 ? -3.528 1.540 -3.321 1.00 89.06 112 ASN A O 1
ATOM 937 N N . CYS A 1 113 ? -5.423 1.609 -4.542 1.00 93.44 113 CYS A N 1
ATOM 938 C CA . CYS A 1 113 ? -4.848 1.148 -5.801 1.00 93.44 113 CYS A CA 1
ATOM 939 C C . CYS A 1 113 ? -4.885 2.251 -6.855 1.00 93.44 113 CYS A C 1
ATOM 941 O O . CYS A 1 113 ? -5.941 2.822 -7.125 1.00 93.44 113 CYS A O 1
ATOM 943 N N . TYR A 1 114 ? -3.740 2.482 -7.483 1.00 94.69 114 TYR A N 1
ATOM 944 C CA . TYR A 1 114 ? -3.554 3.391 -8.600 1.00 94.69 114 TYR A CA 1
ATOM 945 C C . TYR A 1 114 ? -2.962 2.635 -9.780 1.00 94.69 114 TYR A C 1
ATOM 947 O O . TYR A 1 114 ? -2.203 1.683 -9.603 1.00 94.69 114 TYR A O 1
ATOM 955 N N . VAL A 1 115 ? -3.270 3.099 -10.984 1.00 95.31 115 VAL A N 1
ATOM 956 C CA . VAL A 1 115 ? -2.542 2.729 -12.196 1.00 95.31 115 VAL A CA 1
ATOM 957 C C . VAL A 1 115 ? -2.046 4.026 -12.803 1.00 95.31 115 VAL A C 1
ATOM 959 O O . VAL A 1 115 ? -2.848 4.898 -13.135 1.00 95.31 115 VAL A O 1
ATOM 962 N N . ILE A 1 116 ? -0.729 4.166 -12.888 1.00 95.19 116 ILE A N 1
ATOM 963 C CA . ILE A 1 116 ? -0.081 5.351 -13.435 1.00 95.19 116 ILE A CA 1
ATOM 964 C C . ILE A 1 116 ? 0.563 4.915 -14.754 1.00 95.19 116 ILE A C 1
ATOM 966 O O . ILE A 1 116 ? 1.424 4.032 -14.736 1.00 95.19 116 ILE A O 1
ATOM 970 N N . PRO A 1 117 ? 0.131 5.450 -15.907 1.00 95.12 117 PRO A N 1
ATOM 971 C CA . PRO A 1 117 ? 0.721 5.091 -17.186 1.00 95.12 117 PRO A CA 1
ATOM 972 C C . PRO A 1 117 ? 2.044 5.830 -17.395 1.00 95.12 117 PRO A C 1
ATOM 974 O O . PRO A 1 117 ? 2.173 7.008 -17.057 1.00 95.12 117 PRO A O 1
ATOM 977 N N . ILE A 1 118 ? 3.003 5.165 -18.034 1.00 96.88 118 ILE A N 1
ATOM 978 C CA . ILE A 1 118 ? 4.098 5.868 -18.704 1.00 96.88 118 ILE A CA 1
ATOM 979 C C . ILE A 1 118 ? 3.499 6.494 -19.968 1.00 96.88 118 ILE A C 1
ATOM 981 O O . ILE A 1 118 ? 2.944 5.789 -20.808 1.00 96.88 118 ILE A O 1
ATOM 985 N N . LYS A 1 119 ? 3.549 7.826 -20.075 1.00 95.62 119 LYS A N 1
ATOM 986 C CA . LYS A 1 119 ? 2.862 8.571 -21.149 1.00 95.62 119 LYS A CA 1
ATOM 987 C C . LYS A 1 119 ? 3.593 8.476 -22.488 1.00 95.62 119 LYS A C 1
ATOM 989 O O . LYS A 1 119 ? 2.956 8.537 -23.535 1.00 95.62 119 LYS A O 1
ATOM 994 N N . GLU A 1 120 ? 4.913 8.318 -22.445 1.00 95.69 120 GLU A N 1
ATOM 995 C CA . GLU A 1 120 ? 5.787 8.324 -23.614 1.00 95.69 120 GLU A CA 1
ATOM 996 C C . GLU A 1 120 ? 6.909 7.294 -23.455 1.00 95.69 120 GLU A C 1
ATOM 998 O O . GLU A 1 120 ? 7.452 7.119 -22.365 1.00 95.69 120 GLU A O 1
ATOM 1003 N N . ASP A 1 121 ? 7.290 6.636 -24.553 1.00 95.81 121 ASP A N 1
ATOM 1004 C CA . ASP A 1 121 ? 8.465 5.757 -24.629 1.00 95.81 121 ASP A CA 1
ATOM 1005 C C . ASP A 1 121 ? 9.759 6.599 -24.649 1.00 95.81 121 ASP A C 1
ATOM 1007 O O . ASP A 1 121 ? 10.452 6.731 -25.662 1.00 95.81 121 ASP A O 1
ATOM 1011 N N . SER A 1 122 ? 10.051 7.254 -23.528 1.00 94.81 122 SER A N 1
ATOM 1012 C CA . SER A 1 122 ? 11.179 8.166 -23.334 1.00 94.81 122 SER A CA 1
ATOM 1013 C C . SER A 1 122 ? 11.728 8.052 -21.912 1.00 94.81 122 SER A C 1
ATOM 1015 O O . SER A 1 122 ? 11.073 7.524 -21.011 1.00 94.81 122 SER A O 1
ATOM 1017 N N . ILE A 1 123 ? 12.952 8.543 -21.696 1.00 94.56 123 ILE A N 1
ATOM 1018 C CA . ILE A 1 123 ? 13.542 8.583 -20.351 1.00 94.56 123 ILE A CA 1
ATOM 1019 C C . ILE A 1 123 ? 12.713 9.512 -19.460 1.00 94.56 123 ILE A C 1
ATOM 1021 O O . ILE A 1 123 ? 12.394 9.165 -18.327 1.00 94.56 123 ILE A O 1
ATOM 1025 N N . GLU A 1 124 ? 12.293 10.650 -19.999 1.00 96.25 124 GLU A N 1
ATOM 1026 C CA . GLU A 1 124 ? 11.431 11.624 -19.341 1.00 96.25 124 GLU A CA 1
ATOM 1027 C C . GLU A 1 124 ? 10.103 10.988 -18.917 1.00 96.25 124 GLU A C 1
ATOM 1029 O O . GLU A 1 124 ? 9.725 11.105 -17.755 1.00 96.25 124 GLU A O 1
ATOM 1034 N N . GLY A 1 125 ? 9.451 10.223 -19.801 1.00 96.81 125 GLY A N 1
ATOM 1035 C CA . GLY A 1 125 ? 8.210 9.513 -19.487 1.00 96.81 125 GLY A CA 1
ATOM 1036 C C . GLY A 1 125 ? 8.367 8.491 -18.355 1.00 96.81 125 GLY A C 1
ATOM 1037 O O . GLY A 1 125 ? 7.491 8.381 -17.494 1.00 96.81 125 GLY A O 1
ATOM 1038 N N . ILE A 1 126 ? 9.497 7.777 -18.315 1.00 96.44 126 ILE A N 1
ATOM 1039 C CA . ILE A 1 126 ? 9.829 6.832 -17.236 1.00 96.44 126 ILE A CA 1
ATOM 1040 C C . ILE A 1 126 ? 10.031 7.575 -15.906 1.00 96.44 126 ILE A C 1
ATOM 1042 O O . ILE A 1 126 ? 9.486 7.169 -14.879 1.00 96.44 126 ILE A O 1
ATOM 1046 N N . PHE A 1 127 ? 10.786 8.675 -15.898 1.00 97.12 127 PHE A N 1
ATOM 1047 C CA . PHE A 1 127 ? 11.053 9.428 -14.668 1.00 97.12 127 PHE A CA 1
ATOM 1048 C C . PHE A 1 127 ? 9.849 10.245 -14.181 1.00 97.12 127 PHE A C 1
ATOM 1050 O O . PHE A 1 127 ? 9.675 10.402 -12.969 1.00 97.12 127 PHE A O 1
ATOM 1057 N N . ASP A 1 128 ? 8.977 10.704 -15.079 1.00 97.50 128 ASP A N 1
ATOM 1058 C CA . ASP A 1 128 ? 7.692 11.304 -14.718 1.00 97.50 128 ASP A CA 1
ATOM 1059 C C . ASP A 1 128 ? 6.793 10.290 -14.008 1.00 97.50 128 ASP A C 1
ATOM 1061 O O . ASP A 1 128 ? 6.191 10.617 -12.980 1.00 97.50 128 ASP A O 1
ATOM 1065 N N . TRP A 1 129 ? 6.771 9.036 -14.476 1.00 96.88 129 TRP A N 1
ATOM 1066 C CA . TRP A 1 129 ? 6.109 7.958 -13.746 1.00 96.88 129 TRP A CA 1
ATOM 1067 C C . TRP A 1 129 ? 6.711 7.779 -12.349 1.00 96.88 129 TRP A C 1
ATOM 1069 O O . TRP A 1 129 ? 5.966 7.765 -11.369 1.00 96.88 129 TRP A O 1
ATOM 1079 N N . CYS A 1 130 ? 8.045 7.716 -12.223 1.00 96.19 130 CYS A N 1
ATOM 1080 C CA . CYS A 1 130 ? 8.706 7.570 -10.918 1.00 96.19 130 CYS A CA 1
ATOM 1081 C C . CYS A 1 130 ? 8.312 8.697 -9.959 1.00 96.19 130 CYS A C 1
ATOM 1083 O O . CYS A 1 130 ? 8.040 8.446 -8.787 1.00 96.19 130 CYS A O 1
ATOM 1085 N N . LYS A 1 131 ? 8.231 9.936 -10.452 1.00 96.44 131 LYS A N 1
ATOM 1086 C CA . LYS A 1 131 ? 7.795 11.105 -9.681 1.00 96.44 131 LYS A CA 1
ATOM 1087 C C . LYS A 1 131 ? 6.341 10.984 -9.211 1.00 96.44 131 LYS A C 1
ATOM 1089 O O . LYS A 1 131 ? 6.052 11.263 -8.044 1.00 96.44 131 LYS A O 1
ATOM 1094 N N . GLU A 1 132 ? 5.420 10.590 -10.090 1.00 96.31 132 GLU A N 1
ATOM 1095 C CA . GLU A 1 132 ? 4.003 10.414 -9.742 1.00 96.31 132 GLU A CA 1
ATOM 1096 C C . GLU A 1 132 ? 3.802 9.234 -8.765 1.00 96.31 132 GLU A C 1
ATOM 1098 O O . GLU A 1 132 ? 3.085 9.362 -7.763 1.00 96.31 132 GLU A O 1
ATOM 1103 N N . ALA A 1 133 ? 4.499 8.116 -8.988 1.00 94.62 133 ALA A N 1
ATOM 1104 C CA . ALA A 1 133 ? 4.489 6.942 -8.119 1.00 94.62 133 ALA A CA 1
ATOM 1105 C C . ALA A 1 133 ? 5.066 7.264 -6.735 1.00 94.62 133 ALA A C 1
ATOM 1107 O O . ALA A 1 133 ? 4.406 7.023 -5.727 1.00 94.62 133 ALA A O 1
ATOM 1108 N N . ALA A 1 134 ? 6.228 7.920 -6.673 1.00 93.50 134 ALA A N 1
ATOM 1109 C CA . ALA A 1 134 ? 6.834 8.424 -5.441 1.00 93.50 134 ALA A CA 1
ATOM 1110 C C . ALA A 1 134 ? 5.848 9.256 -4.614 1.00 93.50 134 ALA A C 1
ATOM 1112 O O . ALA A 1 134 ? 5.699 9.063 -3.404 1.00 93.50 134 ALA A O 1
ATOM 1113 N N . ARG A 1 135 ? 5.121 10.172 -5.266 1.00 94.19 135 ARG A N 1
ATOM 1114 C CA . ARG A 1 135 ? 4.129 10.993 -4.572 1.00 94.19 135 ARG A CA 1
ATOM 1115 C C . ARG A 1 135 ? 2.968 10.154 -4.044 1.00 94.19 135 ARG A C 1
ATOM 1117 O O . ARG A 1 135 ? 2.538 10.369 -2.911 1.00 94.19 135 ARG A O 1
ATOM 1124 N N . THR A 1 136 ? 2.506 9.190 -4.829 1.00 93.88 136 THR A N 1
ATOM 1125 C CA . THR A 1 136 ? 1.442 8.255 -4.448 1.00 93.88 136 THR A CA 1
ATOM 1126 C C . THR A 1 136 ? 1.845 7.406 -3.239 1.00 93.88 136 THR A C 1
ATOM 1128 O O . THR A 1 136 ? 1.105 7.357 -2.252 1.00 93.88 136 THR A O 1
ATOM 1131 N N . TYR A 1 137 ? 3.056 6.842 -3.256 1.00 92.00 137 TYR A N 1
ATOM 1132 C CA . TYR A 1 137 ? 3.629 6.081 -2.146 1.00 92.00 137 TYR A CA 1
ATOM 1133 C C . TYR A 1 137 ? 3.771 6.923 -0.879 1.00 92.00 137 TYR A C 1
ATOM 1135 O O . TYR A 1 137 ? 3.405 6.460 0.199 1.00 92.00 137 TYR A O 1
ATOM 1143 N N . SER A 1 138 ? 4.190 8.190 -1.004 1.00 89.94 138 SER A N 1
ATOM 1144 C CA . SER A 1 138 ? 4.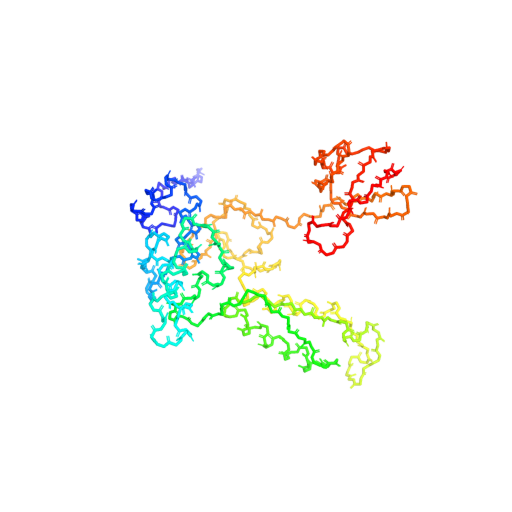315 9.101 0.145 1.00 89.94 138 SER A CA 1
ATOM 1145 C C . SER A 1 138 ? 2.989 9.371 0.870 1.00 89.94 138 SER A C 1
ATOM 1147 O O . SER A 1 138 ? 2.990 9.757 2.036 1.00 89.94 138 SER A O 1
ATOM 1149 N N . PHE A 1 139 ? 1.852 9.146 0.201 1.00 90.88 139 PHE A N 1
ATOM 1150 C CA . PHE A 1 139 ? 0.515 9.233 0.793 1.00 90.88 139 PHE A CA 1
ATOM 1151 C C . PHE A 1 139 ? -0.066 7.868 1.202 1.00 90.88 139 PHE A C 1
ATOM 1153 O O . PHE A 1 139 ? -1.184 7.810 1.717 1.00 90.88 139 PHE A O 1
ATOM 1160 N N . GLY A 1 140 ? 0.677 6.780 0.978 1.00 88.12 140 GLY A N 1
ATOM 1161 C CA . GLY A 1 140 ? 0.309 5.403 1.310 1.00 88.12 140 GLY A CA 1
ATOM 1162 C C . GLY A 1 140 ? -0.408 4.625 0.200 1.00 88.12 140 GLY A C 1
ATOM 1163 O O . GLY A 1 140 ? -0.753 3.463 0.417 1.00 88.12 140 GLY A O 1
ATOM 1164 N N . GLY A 1 141 ? -0.653 5.216 -0.971 1.00 90.50 141 GLY A N 1
ATOM 1165 C CA . GLY A 1 141 ? -1.269 4.506 -2.099 1.00 90.50 141 GLY A CA 1
ATOM 1166 C C . GLY A 1 141 ? -0.289 3.534 -2.759 1.00 90.50 141 GLY A C 1
ATOM 1167 O O . GLY A 1 141 ? 0.908 3.789 -2.758 1.00 90.50 141 GLY A O 1
ATOM 1168 N N . GLY A 1 142 ? -0.781 2.437 -3.337 1.00 90.56 142 GLY A N 1
ATOM 1169 C CA . GLY A 1 142 ? 0.004 1.560 -4.212 1.00 90.56 142 GLY A CA 1
ATOM 1170 C C . GLY A 1 142 ? -0.200 1.928 -5.681 1.00 90.56 142 GLY A C 1
ATOM 1171 O O . GLY A 1 142 ? -1.324 2.241 -6.070 1.00 90.56 142 GLY A O 1
ATOM 1172 N N . ALA A 1 143 ? 0.851 1.875 -6.498 1.00 92.19 143 ALA A N 1
ATOM 1173 C CA . ALA A 1 143 ? 0.804 2.239 -7.911 1.00 92.19 143 ALA A CA 1
ATOM 1174 C C . ALA A 1 143 ? 1.273 1.079 -8.797 1.00 92.19 143 ALA A C 1
ATOM 1176 O O . ALA A 1 143 ? 2.373 0.560 -8.635 1.00 92.19 143 ALA A O 1
ATOM 1177 N N . GLY A 1 144 ? 0.423 0.681 -9.740 1.00 92.00 144 GLY A N 1
ATOM 1178 C CA . GLY A 1 144 ? 0.772 -0.197 -10.851 1.00 92.00 144 GLY A CA 1
ATOM 1179 C C . GLY A 1 144 ? 1.169 0.599 -12.092 1.00 92.00 144 GLY A C 1
ATOM 1180 O O . GLY A 1 144 ? 0.840 1.781 -12.227 1.00 92.00 144 GLY A O 1
ATOM 1181 N N . VAL A 1 145 ? 1.849 -0.072 -13.017 1.00 93.56 145 VAL A N 1
ATOM 1182 C CA . VAL A 1 145 ? 2.336 0.499 -14.276 1.00 93.56 145 VAL A CA 1
ATOM 1183 C C . VAL A 1 145 ? 2.183 -0.503 -15.410 1.00 93.56 145 VAL A C 1
ATOM 1185 O O . VAL A 1 145 ? 2.365 -1.703 -15.206 1.00 93.56 145 VAL A O 1
ATOM 1188 N N . ASP A 1 146 ? 1.863 -0.004 -16.602 1.00 91.38 146 ASP A N 1
ATOM 1189 C CA . ASP A 1 146 ? 1.969 -0.759 -17.849 1.00 91.38 146 ASP A CA 1
ATOM 1190 C C . ASP A 1 146 ? 3.281 -0.388 -18.551 1.00 91.38 146 ASP A C 1
ATOM 1192 O O . ASP A 1 146 ? 3.529 0.779 -18.858 1.00 91.38 146 ASP A O 1
ATOM 1196 N N . LEU A 1 147 ? 4.130 -1.389 -18.786 1.00 93.56 147 LEU A N 1
ATOM 1197 C CA . LEU A 1 147 ? 5.434 -1.229 -19.433 1.00 93.56 147 LEU A CA 1
ATOM 1198 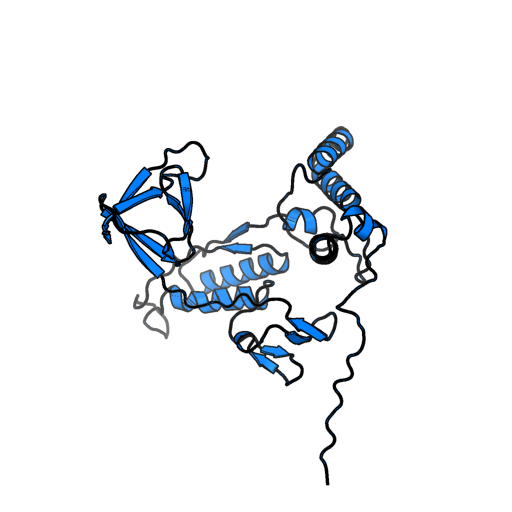C C . LEU A 1 147 ? 5.404 -1.562 -20.926 1.00 93.56 147 LEU A C 1
ATOM 1200 O O . LEU A 1 147 ? 6.439 -1.472 -21.582 1.00 93.56 147 LEU A O 1
ATOM 1204 N N . SER A 1 148 ? 4.246 -1.939 -21.473 1.00 92.50 148 SER A N 1
ATOM 1205 C CA . SER A 1 148 ? 4.102 -2.359 -22.873 1.00 92.50 148 SER A CA 1
ATOM 1206 C C . SER A 1 148 ? 4.429 -1.244 -23.868 1.00 92.50 148 SER A C 1
ATOM 1208 O O . SER A 1 148 ? 4.773 -1.526 -25.013 1.00 92.50 148 SER A O 1
ATOM 1210 N N . ILE A 1 149 ? 4.344 0.017 -23.433 1.00 94.94 149 ILE A N 1
ATOM 1211 C CA . ILE A 1 149 ? 4.740 1.184 -24.229 1.00 94.94 149 ILE A CA 1
ATOM 1212 C C . ILE A 1 149 ? 6.258 1.257 -24.451 1.00 94.94 149 ILE A C 1
ATOM 1214 O O . ILE A 1 149 ? 6.702 1.829 -25.442 1.00 94.94 149 ILE A O 1
ATOM 1218 N N . LEU A 1 150 ? 7.059 0.679 -23.550 1.00 94.75 150 LEU A N 1
ATOM 1219 C CA . LEU A 1 150 ? 8.511 0.762 -23.629 1.00 94.75 150 LEU A CA 1
ATOM 1220 C C . LEU A 1 150 ? 9.048 -0.180 -24.704 1.00 94.75 150 LEU A C 1
ATOM 1222 O O . LEU A 1 150 ? 8.776 -1.384 -24.700 1.00 94.75 150 LEU A O 1
ATOM 1226 N N . ARG A 1 151 ? 9.879 0.359 -25.600 1.00 94.44 151 ARG A N 1
ATOM 1227 C CA . ARG A 1 151 ? 10.485 -0.429 -26.682 1.00 94.44 151 ARG A CA 1
ATOM 1228 C C . ARG A 1 151 ? 11.298 -1.623 -26.152 1.00 94.44 151 ARG A C 1
ATOM 1230 O O . ARG A 1 151 ? 11.989 -1.503 -25.131 1.00 94.44 151 ARG A O 1
ATOM 1237 N N . PRO A 1 152 ? 11.303 -2.767 -26.861 1.00 94.69 152 PRO A N 1
ATOM 1238 C CA . PRO A 1 152 ? 12.046 -3.947 -26.437 1.00 94.69 152 PRO A CA 1
ATOM 1239 C C . PRO A 1 152 ? 13.562 -3.725 -26.491 1.00 94.69 152 PRO A C 1
ATOM 1241 O O . PRO A 1 152 ? 14.073 -2.828 -27.172 1.00 94.69 152 PRO A O 1
ATOM 1244 N N . LYS A 1 153 ? 14.295 -4.591 -25.787 1.00 94.50 153 LYS A N 1
ATOM 1245 C CA . LYS A 1 153 ? 15.762 -4.612 -25.789 1.00 94.50 153 LYS A CA 1
ATOM 1246 C C . LYS A 1 153 ? 16.306 -4.735 -27.217 1.00 94.50 153 LYS A C 1
ATOM 1248 O O . LYS A 1 153 ? 15.802 -5.528 -28.006 1.00 94.50 153 LYS A O 1
ATOM 1253 N N . GLY A 1 154 ? 17.349 -3.969 -27.530 1.00 93.25 154 GLY A N 1
ATOM 1254 C CA . GLY A 1 154 ? 17.974 -3.946 -28.856 1.00 93.25 154 GLY A CA 1
ATOM 1255 C C . GLY A 1 154 ? 17.290 -3.019 -29.864 1.00 93.25 154 GLY A C 1
ATOM 1256 O O . GLY A 1 154 ? 17.801 -2.858 -30.968 1.00 93.25 154 GLY A O 1
ATOM 1257 N N . SER A 1 155 ? 16.176 -2.374 -29.502 1.00 95.25 155 SER A N 1
ATOM 1258 C CA . SER A 1 155 ? 15.566 -1.349 -30.359 1.00 95.25 155 SER A CA 1
ATOM 1259 C C . SER A 1 155 ? 16.520 -0.164 -30.535 1.00 95.25 155 SER A C 1
ATOM 1261 O O . SER A 1 155 ? 17.103 0.268 -29.537 1.00 95.25 155 SER A O 1
ATOM 1263 N N . PRO A 1 156 ? 16.678 0.387 -31.750 1.00 94.62 156 PRO A N 1
ATOM 1264 C CA . PRO A 1 156 ? 17.557 1.527 -31.981 1.00 94.62 156 PRO A CA 1
ATOM 1265 C C . PRO A 1 156 ? 17.065 2.760 -31.217 1.00 94.62 156 PRO A C 1
ATOM 1267 O O . PRO A 1 156 ? 15.863 3.023 -31.144 1.00 94.62 156 PRO A O 1
ATOM 1270 N N . VAL A 1 157 ? 17.998 3.524 -30.654 1.00 93.75 157 VAL A N 1
ATOM 1271 C CA . VAL A 1 157 ? 17.726 4.794 -29.972 1.00 93.75 157 VAL A CA 1
ATOM 1272 C C . VAL A 1 157 ? 18.691 5.868 -30.452 1.00 93.75 157 VAL A C 1
ATOM 1274 O O . VAL A 1 157 ? 19.848 5.597 -30.760 1.00 93.75 157 VAL A O 1
ATOM 1277 N N . ASN A 1 158 ? 18.220 7.112 -30.500 1.00 91.69 158 ASN A N 1
ATOM 1278 C CA . ASN A 1 158 ? 19.025 8.245 -30.949 1.00 91.69 158 ASN A CA 1
ATOM 1279 C C . ASN A 1 158 ? 19.734 8.933 -29.769 1.00 91.69 158 ASN A C 1
ATOM 1281 O O . ASN A 1 158 ? 19.474 10.094 -29.462 1.00 91.69 158 ASN A O 1
ATOM 1285 N N . ASN A 1 159 ? 20.567 8.184 -29.046 1.00 88.38 159 ASN A N 1
ATOM 1286 C CA . ASN A 1 159 ? 21.393 8.701 -27.954 1.00 88.38 159 ASN A CA 1
ATOM 1287 C C . ASN A 1 159 ? 22.701 7.896 -27.831 1.00 88.38 159 ASN A C 1
ATOM 1289 O O . ASN A 1 159 ? 22.965 6.993 -28.624 1.00 88.38 159 ASN A O 1
ATOM 1293 N N . ALA A 1 160 ? 23.516 8.208 -26.818 1.00 90.00 160 ALA A N 1
ATOM 1294 C CA . ALA A 1 160 ? 24.818 7.573 -26.603 1.00 90.00 160 ALA A CA 1
ATOM 1295 C C . ALA A 1 160 ? 24.767 6.041 -26.430 1.00 90.00 160 ALA A C 1
ATOM 1297 O O . ALA A 1 160 ? 25.771 5.376 -26.669 1.00 90.00 160 ALA A O 1
ATOM 1298 N N . ALA A 1 161 ? 23.624 5.474 -26.029 1.00 88.94 161 ALA A N 1
ATOM 1299 C CA . ALA A 1 161 ? 23.478 4.034 -25.842 1.00 88.94 161 ALA A CA 1
ATOM 1300 C C . ALA A 1 161 ? 23.314 3.271 -27.166 1.00 88.94 161 ALA A C 1
ATOM 1302 O O . ALA A 1 161 ? 23.574 2.069 -27.191 1.00 88.94 161 ALA A O 1
ATOM 1303 N N . ILE A 1 162 ? 22.911 3.947 -28.255 1.00 93.00 162 ILE A N 1
ATOM 1304 C CA . ILE A 1 162 ? 22.659 3.409 -29.612 1.00 93.00 162 ILE A CA 1
ATOM 1305 C C . ILE A 1 162 ? 21.491 2.401 -29.674 1.00 93.00 162 ILE A C 1
ATOM 1307 O O . ILE A 1 162 ? 20.688 2.440 -30.607 1.00 93.00 162 ILE A O 1
ATOM 1311 N N . TYR A 1 163 ? 21.331 1.549 -28.660 1.00 95.12 163 TYR A N 1
ATOM 1312 C CA . TYR A 1 163 ? 20.257 0.574 -28.509 1.00 95.12 163 TYR A CA 1
ATOM 1313 C C . TYR A 1 163 ? 19.633 0.629 -27.107 1.00 95.12 163 TYR A C 1
ATOM 1315 O O . TYR A 1 163 ? 20.304 0.897 -26.112 1.00 95.12 163 TYR A O 1
ATOM 1323 N N . SER A 1 164 ? 18.334 0.340 -27.023 1.00 93.62 164 SER A N 1
ATOM 1324 C CA . SER A 1 164 ? 17.590 0.245 -25.765 1.00 93.62 164 SER A CA 1
ATOM 1325 C C . SER A 1 164 ? 17.979 -1.000 -24.964 1.00 93.62 164 SER A C 1
ATOM 1327 O O . SER A 1 164 ? 18.135 -2.092 -25.518 1.00 93.62 164 SER A O 1
ATOM 1329 N N . THR A 1 165 ? 18.036 -0.864 -23.642 1.00 89.94 165 THR A N 1
ATOM 1330 C CA . THR A 1 165 ? 18.186 -1.971 -22.685 1.00 89.94 165 THR A CA 1
ATOM 1331 C C . THR A 1 165 ? 16.883 -2.755 -22.469 1.00 89.94 165 THR A C 1
ATOM 1333 O O . THR A 1 165 ? 16.926 -3.893 -22.000 1.00 89.94 165 THR A O 1
ATOM 1336 N N . GLY A 1 166 ? 15.741 -2.197 -22.889 1.00 91.88 166 GLY A N 1
ATOM 1337 C CA . GLY A 1 166 ? 14.411 -2.806 -22.809 1.00 91.88 166 GLY A CA 1
ATOM 1338 C C . GLY A 1 166 ? 13.675 -2.544 -21.491 1.00 91.88 166 GLY A C 1
ATOM 1339 O O . GLY A 1 166 ? 14.276 -2.166 -20.487 1.00 91.88 166 GLY A O 1
ATOM 1340 N N . SER A 1 167 ? 12.362 -2.786 -21.491 1.00 91.44 167 SER A N 1
ATOM 1341 C CA . SER A 1 167 ? 11.451 -2.505 -20.368 1.00 91.44 167 SER A CA 1
ATOM 1342 C C . SER A 1 167 ? 11.869 -3.142 -19.039 1.00 91.44 167 SER A C 1
ATOM 1344 O O . SER A 1 167 ? 11.805 -2.484 -18.005 1.00 91.44 167 SER A O 1
ATOM 1346 N N . VAL A 1 168 ? 12.363 -4.386 -19.066 1.00 89.81 168 VAL A N 1
ATOM 1347 C CA . VAL A 1 168 ? 12.781 -5.119 -17.858 1.00 89.81 168 VAL A CA 1
ATOM 1348 C C . VAL A 1 168 ? 13.894 -4.388 -17.108 1.00 89.81 168 VAL A C 1
ATOM 1350 O O . VAL A 1 168 ? 13.843 -4.303 -15.892 1.00 89.81 168 VAL A O 1
ATOM 1353 N N . SER A 1 169 ? 14.853 -3.780 -17.813 1.00 87.12 169 SER A N 1
ATOM 1354 C CA . SER A 1 169 ? 15.936 -3.037 -17.150 1.00 87.12 169 SER A CA 1
ATOM 1355 C C . SER A 1 169 ? 15.444 -1.813 -16.369 1.00 87.12 169 SER A C 1
ATOM 1357 O O . SER A 1 169 ? 16.048 -1.426 -15.375 1.00 87.12 169 SER A O 1
ATOM 1359 N N . PHE A 1 170 ? 14.324 -1.217 -16.785 1.00 91.62 170 PHE A N 1
ATOM 1360 C CA . PHE A 1 170 ? 13.714 -0.107 -16.060 1.00 91.62 170 PHE A CA 1
ATOM 1361 C C . PHE A 1 170 ? 12.873 -0.581 -14.872 1.00 91.62 170 PHE A C 1
ATOM 1363 O O . PHE A 1 170 ? 12.629 0.219 -13.973 1.00 91.62 170 PHE A O 1
ATOM 1370 N N . MET A 1 171 ? 12.474 -1.860 -14.808 1.00 89.69 171 MET A N 1
ATOM 1371 C CA . MET A 1 171 ? 11.745 -2.403 -13.654 1.00 89.69 171 MET A CA 1
ATOM 1372 C C . MET A 1 171 ? 12.550 -2.278 -12.364 1.00 89.69 171 MET A C 1
ATOM 1374 O O . MET A 1 171 ? 11.954 -1.983 -11.333 1.00 89.69 171 MET A O 1
ATOM 1378 N N . ASP A 1 172 ? 13.876 -2.414 -12.424 1.00 86.50 172 ASP A N 1
ATOM 1379 C CA . ASP A 1 172 ? 14.745 -2.220 -11.261 1.00 86.50 172 ASP A CA 1
ATOM 1380 C C . ASP A 1 172 ? 14.640 -0.786 -10.733 1.00 86.50 172 ASP A C 1
ATOM 1382 O O . ASP A 1 172 ? 14.417 -0.587 -9.545 1.00 86.50 172 ASP A O 1
ATOM 1386 N N . LEU A 1 173 ? 14.666 0.221 -11.614 1.00 90.06 173 LEU A N 1
ATOM 1387 C CA . LEU A 1 173 ? 14.454 1.625 -11.237 1.00 90.06 173 LEU A CA 1
ATOM 1388 C C . LEU A 1 173 ? 13.073 1.849 -10.597 1.00 90.06 173 LEU A C 1
ATOM 1390 O O . LEU A 1 173 ? 12.954 2.561 -9.592 1.00 90.06 173 LEU A O 1
ATOM 1394 N N . LEU A 1 174 ? 12.021 1.251 -11.165 1.00 91.00 174 LEU A N 1
ATOM 1395 C CA . LEU A 1 174 ? 10.660 1.379 -10.632 1.00 91.00 174 LEU A CA 1
ATOM 1396 C C . LEU A 1 174 ? 10.530 0.679 -9.270 1.00 91.00 174 LEU A C 1
ATOM 1398 O O . LEU A 1 174 ? 9.883 1.198 -8.354 1.00 91.00 174 LEU A O 1
ATOM 1402 N N . SER A 1 175 ? 11.187 -0.473 -9.122 1.00 85.69 175 SER A N 1
ATOM 1403 C CA . SER A 1 175 ? 11.284 -1.239 -7.881 1.00 85.69 175 SER A CA 1
ATOM 1404 C C . SER A 1 175 ? 12.036 -0.448 -6.816 1.00 85.69 175 SER A C 1
ATOM 1406 O O . SER A 1 175 ? 11.500 -0.239 -5.733 1.00 85.69 175 SER A O 1
ATOM 1408 N N . THR A 1 176 ? 13.206 0.112 -7.137 1.00 86.06 176 THR A N 1
ATOM 1409 C CA . THR A 1 176 ? 13.977 0.971 -6.228 1.00 86.06 176 THR A CA 1
ATOM 1410 C C . THR A 1 176 ? 13.162 2.182 -5.783 1.00 86.06 176 THR A C 1
ATOM 1412 O O . THR A 1 176 ? 13.125 2.489 -4.593 1.00 86.06 176 THR A O 1
ATOM 1415 N N . THR A 1 177 ? 12.452 2.845 -6.700 1.00 89.31 177 THR A N 1
ATOM 1416 C CA . THR A 1 177 ? 11.561 3.971 -6.363 1.00 89.31 177 THR A CA 1
ATOM 1417 C C . THR A 1 177 ? 10.475 3.545 -5.372 1.00 89.31 177 THR A C 1
ATOM 1419 O O . THR A 1 177 ? 10.210 4.240 -4.388 1.00 89.31 177 THR A O 1
ATOM 1422 N N . THR A 1 178 ? 9.874 2.377 -5.606 1.00 85.44 178 THR A N 1
ATOM 1423 C CA . THR A 1 178 ? 8.857 1.792 -4.726 1.00 85.44 178 THR A CA 1
ATOM 1424 C C . THR A 1 178 ? 9.438 1.416 -3.368 1.00 85.44 178 THR A C 1
ATOM 1426 O O . THR A 1 178 ? 8.829 1.740 -2.357 1.00 85.44 178 THR A O 1
ATOM 1429 N N . GLY A 1 179 ? 10.615 0.794 -3.321 1.00 76.75 179 GLY A N 1
ATOM 1430 C CA . GLY A 1 179 ? 11.247 0.370 -2.075 1.00 76.75 179 GLY A CA 1
ATOM 1431 C C . GLY A 1 179 ? 11.791 1.525 -1.232 1.00 76.75 179 GLY A C 1
ATOM 1432 O O . GLY A 1 179 ? 11.821 1.458 -0.011 1.00 76.75 179 GLY A O 1
ATOM 1433 N N . THR A 1 180 ? 12.185 2.623 -1.880 1.00 81.31 180 THR A N 1
ATOM 1434 C CA . THR A 1 180 ? 12.742 3.798 -1.192 1.00 81.31 180 THR A CA 1
ATOM 1435 C C . THR A 1 180 ? 11.663 4.609 -0.471 1.00 81.31 180 THR A C 1
ATOM 1437 O O . THR A 1 180 ? 11.932 5.224 0.558 1.00 81.31 180 THR A O 1
ATOM 1440 N N . ILE A 1 181 ? 10.450 4.664 -1.030 1.00 81.81 181 ILE A N 1
ATOM 1441 C CA . ILE A 1 181 ? 9.384 5.562 -0.553 1.00 81.81 181 ILE A CA 1
ATOM 1442 C C . ILE A 1 181 ? 8.182 4.785 -0.022 1.00 81.81 181 ILE A C 1
ATOM 1444 O O . ILE A 1 181 ? 7.542 5.199 0.946 1.00 81.81 181 ILE A O 1
ATOM 1448 N N . GLY A 1 182 ? 7.838 3.681 -0.678 1.00 66.94 182 GLY A N 1
ATOM 1449 C CA . GLY A 1 182 ? 6.815 2.765 -0.205 1.00 66.94 182 GLY A CA 1
ATOM 1450 C C . GLY A 1 182 ? 7.251 2.067 1.080 1.00 66.94 182 GLY A C 1
ATOM 1451 O O . GLY A 1 182 ? 8.421 2.020 1.437 1.00 66.94 182 GLY A O 1
ATOM 1452 N N . GLN A 1 183 ? 6.287 1.486 1.788 1.00 61.19 183 GLN A N 1
ATOM 1453 C CA . GLN A 1 183 ? 6.541 0.719 3.015 1.00 61.19 183 GLN A CA 1
ATOM 1454 C C . GLN A 1 183 ? 7.031 -0.711 2.717 1.00 61.19 183 GLN A C 1
ATOM 1456 O O . GLN A 1 183 ? 6.656 -1.656 3.408 1.00 61.19 183 GLN A O 1
ATOM 1461 N N . CYS A 1 184 ? 7.812 -0.883 1.652 1.00 57.66 184 CYS A N 1
ATOM 1462 C CA . CYS A 1 184 ? 8.327 -2.169 1.203 1.00 57.66 184 CYS A CA 1
ATOM 1463 C C . CYS A 1 184 ? 9.847 -2.082 1.168 1.00 57.66 184 CYS A C 1
ATOM 1465 O O . CYS A 1 184 ? 10.387 -1.189 0.536 1.00 57.66 184 CYS A O 1
ATOM 1467 N N . LEU A 1 185 ? 10.534 -3.000 1.833 1.00 59.81 185 LEU A N 1
ATOM 1468 C CA . LEU A 1 185 ? 11.987 -3.102 1.753 1.00 59.81 185 LEU A CA 1
ATOM 1469 C C . LEU A 1 185 ? 12.314 -4.137 0.670 1.00 59.81 185 LEU A C 1
ATOM 1471 O O . LEU A 1 185 ? 11.693 -5.201 0.632 1.00 59.81 185 LEU A O 1
ATOM 1475 N N . ALA A 1 186 ? 13.221 -3.794 -0.243 1.00 60.81 186 ALA A N 1
ATOM 1476 C CA . ALA A 1 186 ? 13.677 -4.687 -1.308 1.00 60.81 186 ALA A CA 1
ATOM 1477 C C . ALA A 1 186 ? 14.961 -5.419 -0.886 1.00 60.81 186 ALA A C 1
ATOM 1479 O O . ALA A 1 186 ? 15.661 -4.955 0.014 1.00 60.81 186 ALA A O 1
ATOM 1480 N N . GLU A 1 187 ? 15.287 -6.523 -1.556 1.00 64.69 187 GLU A N 1
ATOM 1481 C CA . GLU A 1 187 ? 16.589 -7.195 -1.417 1.00 64.69 187 GLU A CA 1
ATOM 1482 C C . GLU A 1 187 ? 17.748 -6.195 -1.601 1.00 64.69 187 GLU A C 1
ATOM 1484 O O . GLU A 1 187 ? 17.658 -5.261 -2.405 1.00 64.69 187 GLU A O 1
ATOM 1489 N N . GLY A 1 188 ? 18.801 -6.336 -0.799 1.00 68.81 188 GLY A N 1
ATOM 1490 C CA . GLY A 1 188 ? 19.937 -5.423 -0.709 1.00 68.81 188 GLY A CA 1
ATOM 1491 C C . GLY A 1 188 ? 19.705 -4.193 0.176 1.00 68.81 188 GLY A C 1
ATOM 1492 O O . GLY A 1 188 ? 20.637 -3.416 0.399 1.00 68.81 188 GLY A O 1
ATOM 1493 N N . THR A 1 189 ? 18.491 -3.976 0.703 1.00 72.06 189 THR A N 1
ATOM 1494 C CA . THR A 1 189 ? 18.235 -2.853 1.620 1.00 72.06 189 THR A CA 1
ATOM 1495 C C . THR A 1 189 ? 18.971 -3.083 2.936 1.00 72.06 189 THR A C 1
ATOM 1497 O O . THR A 1 189 ? 18.655 -4.020 3.664 1.00 72.06 189 THR A O 1
ATOM 1500 N N . LEU A 1 190 ? 19.927 -2.211 3.265 1.00 79.62 190 LEU A N 1
ATOM 1501 C CA . LEU A 1 190 ? 20.648 -2.285 4.534 1.00 79.62 190 LEU A CA 1
ATOM 1502 C C . LEU A 1 190 ? 19.730 -1.894 5.696 1.00 79.62 190 LEU A C 1
ATOM 1504 O O . LEU A 1 190 ? 19.272 -0.753 5.790 1.00 79.62 190 LEU A O 1
ATOM 1508 N N . ILE A 1 191 ? 19.509 -2.835 6.606 1.00 83.94 191 ILE A N 1
ATOM 1509 C CA . ILE A 1 191 ? 18.839 -2.627 7.886 1.00 83.94 191 ILE A CA 1
ATOM 1510 C C . ILE A 1 191 ? 19.884 -2.587 9.004 1.00 83.94 191 ILE A C 1
ATOM 1512 O O . ILE A 1 191 ? 20.899 -3.279 8.957 1.00 83.94 191 ILE A O 1
ATOM 1516 N N . LEU A 1 192 ? 19.669 -1.739 10.009 1.00 87.50 192 LEU A N 1
ATOM 1517 C CA . LEU A 1 192 ? 20.564 -1.668 11.161 1.00 87.50 192 LEU A CA 1
ATOM 1518 C C . LEU A 1 192 ? 20.175 -2.760 12.164 1.00 87.50 192 LEU A C 1
ATOM 1520 O O . LEU A 1 192 ? 19.125 -2.674 12.798 1.00 87.50 192 LEU A O 1
ATOM 1524 N N . MET A 1 193 ? 21.029 -3.765 12.299 1.00 89.38 193 MET A N 1
ATOM 1525 C CA . MET A 1 193 ? 20.929 -4.872 13.248 1.00 89.38 193 MET A CA 1
ATOM 1526 C C . MET A 1 193 ? 21.961 -4.702 14.373 1.00 89.38 193 MET A C 1
ATOM 1528 O O . MET A 1 193 ? 22.840 -3.839 14.305 1.00 89.38 193 MET A O 1
ATOM 1532 N N . GLU A 1 194 ? 21.880 -5.509 15.434 1.00 86.69 194 GLU A N 1
ATOM 1533 C CA . GLU A 1 194 ? 22.837 -5.436 16.557 1.00 86.69 194 GLU A CA 1
ATOM 1534 C C . GLU A 1 194 ? 24.302 -5.641 16.131 1.00 86.69 194 GLU A C 1
ATOM 1536 O O . GLU A 1 194 ? 25.216 -5.116 16.767 1.00 86.69 194 GLU A O 1
ATOM 1541 N N . ASN A 1 195 ? 24.530 -6.388 15.050 1.00 84.69 195 ASN A N 1
ATOM 1542 C CA . ASN A 1 195 ? 25.845 -6.656 14.469 1.00 84.69 195 ASN A CA 1
ATOM 1543 C C . ASN A 1 195 ? 26.286 -5.620 13.414 1.00 84.69 195 ASN A C 1
ATOM 1545 O O . ASN A 1 195 ? 27.398 -5.735 12.899 1.00 84.69 195 ASN A O 1
ATOM 1549 N N . GLY A 1 196 ? 25.472 -4.599 13.128 1.00 88.44 196 GLY A N 1
ATOM 1550 C CA . GLY A 1 196 ? 25.783 -3.535 12.174 1.00 88.44 196 GLY A CA 1
ATOM 1551 C C . GLY A 1 196 ? 24.755 -3.401 11.053 1.00 88.44 196 GLY A C 1
ATOM 1552 O O . GLY A 1 196 ? 23.606 -3.808 11.186 1.00 88.44 196 GLY A O 1
ATOM 1553 N N . TRP A 1 197 ? 25.161 -2.755 9.960 1.00 88.56 197 TRP A N 1
ATOM 1554 C CA . TRP A 1 197 ? 24.337 -2.644 8.757 1.00 88.56 197 TRP A CA 1
ATOM 1555 C C . TRP A 1 197 ? 24.385 -3.957 7.984 1.00 88.56 197 TRP A C 1
ATOM 1557 O O . TRP A 1 197 ? 25.452 -4.344 7.511 1.00 88.56 197 TRP A O 1
ATOM 1567 N N . THR A 1 198 ? 23.229 -4.588 7.831 1.00 87.62 198 THR A N 1
ATOM 1568 C CA . THR A 1 198 ? 23.089 -5.915 7.234 1.00 87.62 198 THR A CA 1
ATOM 1569 C C . THR A 1 198 ? 22.034 -5.857 6.131 1.00 87.62 198 THR A C 1
ATOM 1571 O O . THR A 1 198 ? 20.999 -5.216 6.329 1.00 87.62 198 THR A O 1
ATOM 1574 N N . PRO A 1 199 ? 22.267 -6.455 4.953 1.00 85.94 199 PRO A N 1
ATOM 1575 C CA . PRO A 1 199 ? 21.236 -6.584 3.926 1.00 85.94 199 PRO A CA 1
ATOM 1576 C C . PRO A 1 199 ? 20.003 -7.327 4.460 1.00 85.94 199 PRO A C 1
ATOM 1578 O O . PRO A 1 199 ? 20.130 -8.311 5.185 1.00 85.94 199 PRO A O 1
ATOM 1581 N N . ILE A 1 200 ? 18.798 -6.860 4.127 1.00 81.62 200 ILE A N 1
ATOM 1582 C CA . ILE A 1 200 ? 17.544 -7.395 4.682 1.00 81.62 200 ILE A CA 1
ATOM 1583 C C . ILE A 1 200 ? 17.329 -8.894 4.417 1.00 81.62 200 ILE A C 1
ATOM 1585 O O . ILE A 1 200 ? 16.679 -9.570 5.209 1.00 81.62 200 ILE A O 1
ATOM 1589 N N . GLU A 1 201 ? 17.872 -9.420 3.325 1.00 80.62 201 GLU A N 1
ATOM 1590 C CA . GLU A 1 201 ? 17.825 -10.833 2.946 1.00 80.62 201 GLU A CA 1
ATOM 1591 C C . GLU A 1 201 ? 18.646 -11.749 3.862 1.00 80.62 201 GLU A C 1
ATOM 1593 O O . GLU A 1 201 ? 18.383 -12.949 3.905 1.00 80.62 201 GLU A O 1
ATOM 1598 N N . GLU A 1 202 ? 19.603 -11.197 4.611 1.00 85.50 202 GLU A N 1
ATOM 1599 C CA . GLU A 1 202 ? 20.402 -11.930 5.601 1.00 85.50 202 GLU A CA 1
ATOM 1600 C C . GLU A 1 202 ? 19.748 -11.948 6.989 1.00 85.50 202 GLU A C 1
ATOM 1602 O O . GLU A 1 202 ? 20.250 -12.604 7.899 1.00 85.50 202 GLU A O 1
ATOM 1607 N N . ALA A 1 203 ? 18.647 -11.218 7.173 1.00 85.56 203 ALA A N 1
ATOM 1608 C CA . ALA A 1 203 ? 17.969 -11.137 8.454 1.00 85.56 203 ALA A CA 1
ATOM 1609 C C . ALA A 1 203 ? 17.195 -12.430 8.757 1.00 85.56 203 ALA A C 1
ATOM 1611 O O . ALA A 1 203 ? 16.584 -13.021 7.865 1.00 85.56 203 ALA A O 1
ATOM 1612 N N . GLU A 1 204 ? 17.165 -12.843 10.023 1.00 86.00 204 GLU A N 1
ATOM 1613 C CA . GLU A 1 204 ? 16.438 -14.024 10.491 1.00 86.00 204 GLU A CA 1
ATOM 1614 C C . GLU A 1 204 ? 15.345 -13.658 11.512 1.00 86.00 204 GLU A C 1
ATOM 1616 O O . GLU A 1 204 ? 15.384 -12.627 12.190 1.00 86.00 204 GLU A O 1
ATOM 1621 N N . GLU A 1 205 ? 14.320 -14.509 11.635 1.00 85.38 205 GLU A N 1
ATOM 1622 C CA . GLU A 1 205 ? 13.311 -14.340 12.686 1.00 85.38 205 GLU A CA 1
ATOM 1623 C C . GLU A 1 205 ? 13.974 -14.375 14.070 1.00 85.38 205 GLU A C 1
ATOM 1625 O O . GLU A 1 205 ? 14.707 -15.301 14.413 1.00 85.38 205 GLU A O 1
ATOM 1630 N N . GLY A 1 206 ? 13.678 -13.369 14.890 1.00 85.50 206 GLY A N 1
ATOM 1631 C CA . GLY A 1 206 ? 14.281 -13.174 16.205 1.00 85.50 206 GLY A CA 1
ATOM 1632 C C . GLY A 1 206 ? 15.431 -12.168 16.238 1.00 85.50 206 GLY A C 1
ATOM 1633 O O . GLY A 1 206 ? 15.721 -11.665 17.328 1.00 85.50 206 GLY A O 1
ATOM 1634 N N . ASP A 1 207 ? 16.025 -11.809 15.098 1.00 89.69 207 ASP A N 1
ATOM 1635 C CA . ASP A 1 207 ? 17.055 -10.771 15.060 1.00 89.69 207 ASP A CA 1
ATOM 1636 C C . ASP A 1 207 ? 16.498 -9.407 15.466 1.00 89.69 207 ASP A C 1
ATOM 1638 O O . ASP A 1 207 ? 15.361 -9.054 15.147 1.00 89.69 207 ASP A O 1
ATOM 1642 N N . LEU A 1 208 ? 17.308 -8.617 16.172 1.00 90.19 208 LEU A N 1
ATOM 1643 C CA . LEU A 1 208 ? 16.939 -7.271 16.592 1.00 90.19 208 LEU A CA 1
ATOM 1644 C C . LEU A 1 208 ? 17.309 -6.250 15.514 1.00 90.19 208 LEU A C 1
ATOM 1646 O O . LEU A 1 208 ? 18.483 -6.037 15.218 1.00 90.19 208 LEU A O 1
ATOM 1650 N N . VAL A 1 209 ? 16.292 -5.569 14.990 1.00 88.75 209 VAL A N 1
ATOM 1651 C CA . VAL A 1 209 ? 16.414 -4.482 14.015 1.00 88.75 209 VAL A CA 1
ATOM 1652 C C . VAL A 1 209 ? 16.084 -3.141 14.658 1.00 88.75 209 VAL A C 1
ATOM 1654 O O . VAL A 1 209 ? 15.180 -3.032 15.493 1.00 88.75 209 VAL A O 1
ATOM 16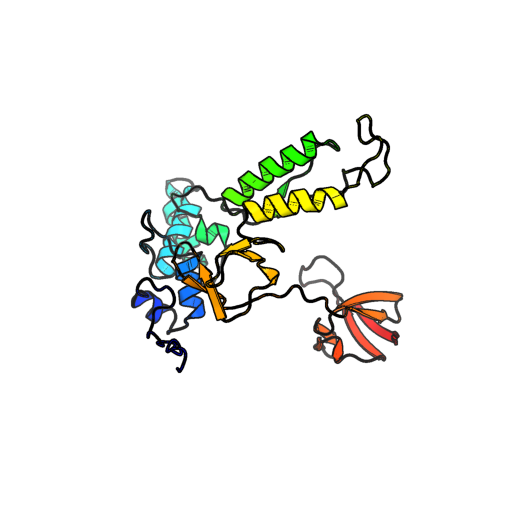57 N N . TRP A 1 210 ? 16.824 -2.101 14.292 1.00 83.94 210 TRP A N 1
ATOM 1658 C CA . TRP A 1 210 ? 16.575 -0.745 14.756 1.00 83.94 210 TRP A CA 1
ATOM 1659 C C . TRP A 1 210 ? 15.412 -0.122 13.984 1.00 83.94 210 TRP A C 1
ATOM 1661 O O . TRP A 1 210 ? 15.426 -0.038 12.758 1.00 83.94 210 TRP A O 1
ATOM 1671 N N . THR A 1 211 ? 14.408 0.345 14.720 1.00 76.38 211 THR A N 1
ATOM 1672 C CA . THR A 1 211 ? 13.220 1.026 14.189 1.00 76.38 211 THR A CA 1
ATOM 1673 C C . THR A 1 211 ? 13.083 2.413 14.816 1.00 76.38 211 THR A C 1
ATOM 1675 O O . THR A 1 211 ? 13.801 2.762 15.755 1.00 76.38 211 THR A O 1
ATOM 1678 N N . ASP A 1 212 ? 12.114 3.202 14.358 1.00 62.22 212 ASP A N 1
ATOM 1679 C CA . ASP A 1 212 ? 11.706 4.449 15.019 1.00 62.22 212 ASP A CA 1
ATOM 1680 C C . ASP A 1 212 ? 11.227 4.225 16.471 1.00 62.22 212 ASP A C 1
ATOM 1682 O O . ASP A 1 212 ? 11.262 5.141 17.289 1.00 62.22 212 ASP A O 1
ATOM 1686 N N . GLN A 1 213 ? 10.842 2.990 16.808 1.00 60.03 213 GLN A N 1
ATOM 1687 C CA . GLN A 1 213 ? 10.444 2.542 18.145 1.00 60.03 213 GLN A CA 1
ATOM 1688 C C . GLN A 1 213 ? 11.579 1.810 18.897 1.00 60.03 213 GLN A C 1
ATOM 1690 O O . GLN A 1 213 ? 11.315 1.048 19.839 1.00 60.03 213 GLN A O 1
ATOM 1695 N N . GLY A 1 214 ? 12.833 2.001 18.472 1.00 79.94 214 GLY A N 1
ATOM 1696 C CA . GLY A 1 214 ? 14.029 1.349 19.013 1.00 79.94 214 GLY A CA 1
ATOM 1697 C C . GLY A 1 214 ? 14.245 -0.070 18.479 1.00 79.94 214 GLY A C 1
ATOM 1698 O O . GLY A 1 214 ? 13.686 -0.451 17.450 1.00 79.94 214 GLY A O 1
ATOM 1699 N N . TRP A 1 215 ? 15.051 -0.869 19.183 1.00 84.81 215 TRP A N 1
ATOM 1700 C CA . TRP A 1 215 ? 15.303 -2.269 18.824 1.00 84.81 215 TRP A CA 1
ATOM 1701 C C . TRP A 1 215 ? 14.016 -3.102 18.905 1.00 84.81 215 TRP A C 1
ATOM 1703 O O . TRP A 1 215 ? 13.312 -3.094 19.924 1.00 84.81 215 TRP A O 1
ATOM 1713 N N . LYS A 1 216 ? 13.698 -3.818 17.826 1.00 83.38 216 LYS A N 1
ATOM 1714 C CA . LYS A 1 216 ? 12.546 -4.720 17.724 1.00 83.38 216 LYS A CA 1
ATOM 1715 C C . LYS A 1 216 ? 12.981 -6.052 17.126 1.00 83.38 216 LYS A C 1
ATOM 1717 O O . LYS A 1 216 ? 13.766 -6.035 16.186 1.00 83.38 216 LYS A O 1
ATOM 1722 N N . PRO A 1 217 ? 12.476 -7.189 17.632 1.00 87.62 217 PRO A N 1
ATOM 1723 C CA . PRO A 1 217 ? 12.745 -8.471 17.008 1.00 87.62 217 PRO A CA 1
ATOM 1724 C C . PRO A 1 217 ? 11.969 -8.582 15.697 1.00 87.62 217 PRO A C 1
ATOM 1726 O O . PRO A 1 217 ? 10.804 -8.179 15.626 1.00 87.62 217 PRO A O 1
ATOM 1729 N N . ILE A 1 218 ? 12.587 -9.173 14.682 1.00 81.38 218 ILE A N 1
ATOM 1730 C CA . ILE A 1 218 ? 11.882 -9.621 13.487 1.00 81.38 218 ILE A CA 1
ATOM 1731 C C . ILE A 1 218 ? 10.940 -10.748 13.904 1.00 81.38 218 ILE A C 1
ATOM 1733 O O . ILE A 1 218 ? 11.373 -11.794 14.380 1.00 81.38 218 ILE A O 1
ATOM 1737 N N . THR A 1 219 ? 9.635 -10.523 13.771 1.00 77.75 219 THR A N 1
ATOM 1738 C CA . THR A 1 219 ? 8.612 -11.487 14.203 1.00 77.75 219 THR A CA 1
ATOM 1739 C C . THR A 1 219 ? 8.240 -12.489 13.124 1.00 77.75 219 THR A C 1
ATOM 1741 O O . THR A 1 219 ? 7.725 -13.555 13.445 1.00 77.75 219 THR A O 1
ATOM 1744 N N . TYR A 1 220 ? 8.435 -12.123 11.859 1.00 65.56 220 TYR A N 1
ATOM 1745 C CA . TYR A 1 220 ? 8.070 -12.953 10.726 1.00 65.56 220 TYR A CA 1
ATOM 1746 C C . TYR A 1 220 ? 8.846 -12.530 9.485 1.00 65.56 220 TYR A C 1
ATOM 1748 O O . TYR A 1 220 ? 8.884 -11.339 9.164 1.00 65.56 220 TYR A O 1
ATOM 1756 N N . ILE A 1 221 ? 9.397 -13.495 8.753 1.00 67.81 221 ILE A N 1
ATOM 1757 C CA . ILE A 1 221 ? 9.993 -13.257 7.436 1.00 67.81 221 ILE A CA 1
ATOM 1758 C C . ILE A 1 221 ? 9.147 -13.962 6.384 1.00 67.81 221 ILE A C 1
ATOM 1760 O O . ILE A 1 221 ? 8.823 -15.141 6.501 1.00 67.81 221 ILE A O 1
ATOM 1764 N N . PHE A 1 222 ? 8.797 -13.235 5.322 1.00 59.16 222 PHE A N 1
ATOM 1765 C CA . PHE A 1 222 ? 8.253 -13.820 4.098 1.00 59.16 222 PHE A CA 1
ATOM 1766 C C . PHE A 1 222 ? 9.410 -14.077 3.130 1.00 59.16 222 PHE A C 1
ATOM 1768 O O . PHE A 1 222 ? 9.717 -13.199 2.324 1.00 59.16 222 PHE A O 1
ATOM 1775 N N . PRO A 1 223 ? 10.072 -15.247 3.173 1.00 55.56 223 PRO A N 1
ATOM 1776 C CA . PRO A 1 223 ? 11.159 -15.508 2.253 1.00 55.56 223 PRO A CA 1
ATOM 1777 C C . PRO A 1 223 ? 10.599 -15.565 0.823 1.00 55.56 223 PRO A C 1
ATOM 1779 O O . PRO A 1 223 ? 9.646 -16.327 0.580 1.00 55.56 223 PRO A O 1
ATOM 1782 N N . PRO A 1 224 ? 11.182 -14.826 -0.140 1.00 51.50 224 PRO A N 1
ATOM 1783 C CA . PRO A 1 224 ? 10.990 -15.105 -1.553 1.00 51.50 224 PRO A CA 1
ATOM 1784 C C . PRO A 1 224 ? 11.681 -16.439 -1.844 1.00 51.50 224 PRO A C 1
ATOM 1786 O O . PRO A 1 224 ? 12.804 -16.505 -2.319 1.00 51.50 224 PRO A O 1
ATOM 1789 N N . ARG A 1 225 ? 11.043 -17.550 -1.469 1.00 51.97 225 ARG A N 1
ATOM 1790 C CA . ARG A 1 225 ? 11.569 -18.870 -1.806 1.00 51.97 225 ARG A CA 1
ATOM 1791 C C . ARG A 1 225 ? 11.384 -19.059 -3.300 1.00 51.97 225 ARG A C 1
ATOM 1793 O O . ARG A 1 225 ? 10.255 -18.949 -3.785 1.00 51.97 225 ARG A O 1
ATOM 1800 N N . GLU A 1 226 ? 12.454 -19.424 -4.000 1.00 59.19 226 GLU A N 1
ATOM 1801 C CA . GLU A 1 226 ? 12.305 -20.226 -5.207 1.00 59.19 226 GLU A CA 1
ATOM 1802 C C . GLU A 1 226 ? 11.425 -21.421 -4.830 1.00 59.19 226 GLU A C 1
ATOM 1804 O O . GLU A 1 226 ? 11.744 -22.211 -3.937 1.00 59.19 226 GLU A O 1
ATOM 1809 N N . ARG A 1 227 ? 10.231 -21.483 -5.416 1.00 61.97 227 ARG A N 1
ATOM 1810 C CA . ARG A 1 227 ? 9.308 -22.592 -5.203 1.00 61.97 227 ARG A CA 1
ATOM 1811 C C . ARG A 1 227 ? 9.334 -23.440 -6.449 1.00 61.97 227 ARG A C 1
ATOM 1813 O O . ARG A 1 227 ? 9.149 -22.918 -7.546 1.00 61.97 227 ARG A O 1
ATOM 1820 N N . GLU A 1 228 ? 9.495 -24.744 -6.266 1.00 68.44 228 GLU A N 1
ATOM 1821 C CA . GLU A 1 228 ? 9.233 -25.690 -7.338 1.00 68.44 228 GLU A CA 1
ATOM 1822 C C . GLU A 1 228 ? 7.813 -25.453 -7.865 1.00 68.44 228 GLU A C 1
ATOM 1824 O O . GLU A 1 228 ? 6.814 -25.536 -7.135 1.00 68.44 228 GLU A O 1
ATOM 1829 N N . VAL A 1 229 ? 7.744 -25.088 -9.143 1.00 77.88 229 VAL A N 1
ATOM 1830 C CA . VAL A 1 229 ? 6.498 -24.967 -9.885 1.00 77.88 229 VAL A CA 1
ATOM 1831 C C . VAL A 1 229 ? 6.290 -26.248 -10.669 1.00 77.88 229 VAL A C 1
ATOM 1833 O O . VAL A 1 229 ? 7.146 -26.697 -11.429 1.00 77.88 229 VAL A O 1
ATOM 1836 N N . PHE A 1 230 ? 5.126 -26.841 -10.481 1.00 83.88 230 PHE A N 1
ATOM 1837 C CA . PHE A 1 230 ? 4.712 -28.037 -11.182 1.00 83.88 230 PHE A CA 1
ATOM 1838 C C . PHE A 1 230 ? 3.933 -27.605 -12.416 1.00 83.88 230 PHE A C 1
ATOM 1840 O O . PHE A 1 230 ? 3.118 -26.676 -12.371 1.00 83.88 230 PHE A O 1
ATOM 1847 N N . ARG A 1 231 ? 4.189 -28.290 -13.529 1.00 87.00 231 ARG A N 1
ATOM 1848 C CA . ARG A 1 231 ? 3.434 -28.119 -14.764 1.00 87.00 231 ARG A CA 1
ATOM 1849 C C . ARG A 1 231 ? 2.380 -29.208 -14.848 1.00 87.00 231 ARG A C 1
ATOM 1851 O O . ARG A 1 231 ? 2.728 -30.368 -15.000 1.00 87.00 231 ARG A O 1
ATOM 1858 N N . ILE A 1 232 ? 1.114 -28.812 -14.805 1.00 88.25 232 ILE A N 1
ATOM 1859 C CA . ILE A 1 232 ? -0.027 -29.702 -15.006 1.00 88.25 232 ILE A CA 1
ATOM 1860 C C . ILE A 1 232 ? -0.434 -29.614 -16.466 1.00 88.25 232 ILE A C 1
ATOM 1862 O O . ILE A 1 232 ? -0.794 -28.534 -16.940 1.00 88.25 232 ILE A O 1
ATOM 1866 N N . ARG A 1 233 ? -0.450 -30.744 -17.165 1.00 85.94 233 ARG A N 1
ATOM 1867 C CA . ARG A 1 233 ? -1.156 -30.874 -18.441 1.00 85.94 233 ARG A CA 1
ATOM 1868 C C . ARG A 1 233 ? -2.472 -31.578 -18.223 1.00 85.94 233 ARG A C 1
ATOM 1870 O O . ARG A 1 233 ? -2.568 -32.567 -17.496 1.00 85.94 233 ARG A O 1
ATOM 1877 N N . THR A 1 234 ? -3.492 -31.086 -18.905 1.00 86.50 234 THR A N 1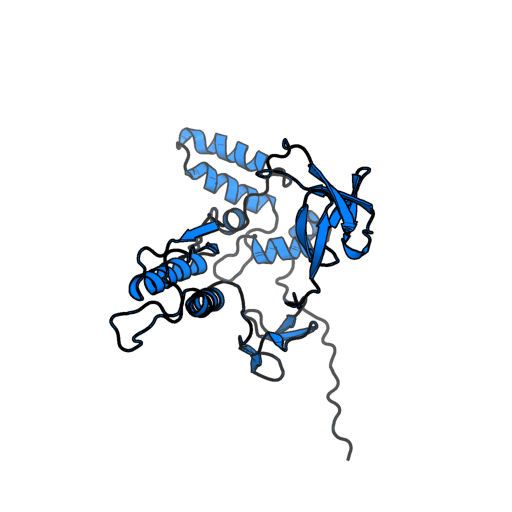
ATOM 1878 C CA . THR A 1 234 ? -4.837 -31.654 -18.836 1.00 86.50 234 THR A CA 1
ATOM 1879 C C . THR A 1 234 ? -5.234 -32.288 -20.165 1.00 86.50 234 THR A C 1
ATOM 1881 O O . THR A 1 234 ? -4.725 -31.899 -21.215 1.00 86.50 234 THR A O 1
ATOM 1884 N N . LYS A 1 235 ? -6.190 -33.229 -20.155 1.00 84.62 235 LYS A N 1
ATOM 1885 C CA . LYS A 1 235 ? -6.726 -33.854 -21.386 1.00 84.62 235 LYS A CA 1
ATOM 1886 C C . LYS A 1 235 ? -7.247 -32.851 -22.417 1.00 84.62 235 LYS A C 1
ATOM 1888 O O . LYS A 1 235 ? -7.261 -33.157 -23.601 1.00 84.62 235 LYS A O 1
ATOM 1893 N N . MET A 1 236 ? -7.686 -31.672 -21.975 1.00 76.12 236 MET A N 1
ATOM 1894 C CA . MET A 1 236 ? -8.195 -30.613 -22.851 1.00 76.12 236 MET A CA 1
ATOM 1895 C C . MET A 1 236 ? -7.091 -29.687 -23.392 1.00 76.12 236 MET A C 1
ATOM 1897 O O . MET A 1 236 ? -7.407 -28.689 -24.029 1.00 76.12 236 MET A O 1
ATOM 1901 N N . GLY A 1 237 ? -5.813 -29.987 -23.133 1.00 78.75 237 GLY A N 1
ATOM 1902 C CA . GLY A 1 237 ? -4.671 -29.242 -23.672 1.00 78.75 237 GLY A CA 1
ATOM 1903 C C . GLY A 1 237 ? -4.238 -28.019 -22.857 1.00 78.75 237 GLY A C 1
ATOM 1904 O O . GLY A 1 237 ? -3.337 -27.309 -23.288 1.00 78.75 237 GLY A O 1
ATOM 1905 N N . TYR A 1 238 ? -4.829 -27.765 -21.683 1.00 75.19 238 TYR A N 1
ATOM 1906 C CA . TYR A 1 238 ? -4.354 -26.693 -20.798 1.00 75.19 238 TYR A CA 1
ATOM 1907 C C . TYR A 1 238 ? -3.035 -27.078 -20.132 1.00 75.19 238 TYR A C 1
ATOM 1909 O O . TYR A 1 238 ? -2.929 -28.184 -19.592 1.00 75.19 238 TYR A O 1
ATOM 1917 N N . GLU A 1 239 ? -2.092 -26.133 -20.119 1.00 82.56 239 GLU A N 1
ATOM 1918 C CA . GLU A 1 239 ? -0.900 -26.145 -19.272 1.00 82.56 239 GLU A CA 1
ATOM 1919 C C . GLU A 1 239 ? -1.084 -25.149 -18.123 1.00 82.56 239 GLU A C 1
ATOM 1921 O O . GLU A 1 239 ? -1.337 -23.968 -18.354 1.00 82.56 239 GLU A O 1
ATOM 1926 N N . ILE A 1 240 ? -0.970 -25.627 -16.885 1.00 81.81 240 ILE A N 1
ATOM 1927 C CA . ILE A 1 240 ? -1.070 -24.803 -15.676 1.00 81.81 240 ILE A CA 1
ATOM 1928 C C . ILE A 1 240 ? 0.266 -24.892 -14.946 1.00 81.81 240 ILE A C 1
ATOM 1930 O O . ILE A 1 240 ? 0.738 -25.994 -14.670 1.00 81.81 240 ILE A O 1
ATOM 1934 N N . LEU A 1 241 ? 0.863 -23.745 -14.626 1.00 83.12 241 LEU A N 1
ATOM 1935 C CA . LEU A 1 241 ? 2.051 -23.654 -13.779 1.00 83.12 241 LEU A CA 1
ATOM 1936 C C . LEU A 1 241 ? 1.624 -23.183 -12.391 1.00 83.12 241 LEU A C 1
ATOM 1938 O O . LEU A 1 241 ? 1.035 -22.111 -12.260 1.00 83.12 241 LEU A O 1
ATOM 1942 N N . ALA A 1 242 ? 1.895 -23.982 -11.363 1.00 83.38 242 ALA A N 1
ATOM 1943 C CA . ALA A 1 242 ? 1.534 -23.644 -9.990 1.00 83.38 242 ALA A CA 1
ATOM 1944 C C . ALA A 1 242 ? 2.496 -24.279 -8.977 1.00 83.38 242 ALA A C 1
ATOM 1946 O O . ALA A 1 242 ? 3.130 -25.294 -9.254 1.00 83.38 242 ALA A O 1
ATOM 1947 N N . SER A 1 243 ? 2.607 -23.685 -7.788 1.00 83.44 243 SER A N 1
ATOM 1948 C CA . SER A 1 243 ? 3.401 -24.248 -6.691 1.00 83.44 243 SER A CA 1
ATOM 1949 C C . SER A 1 243 ? 2.727 -25.485 -6.082 1.00 83.44 243 SER A C 1
ATOM 1951 O O . SER A 1 243 ? 1.507 -25.636 -6.156 1.00 83.44 243 SER A O 1
ATOM 1953 N N . ALA A 1 244 ? 3.512 -26.355 -5.437 1.00 84.56 244 ALA A N 1
ATOM 1954 C CA . ALA A 1 244 ? 3.031 -27.599 -4.814 1.00 84.56 244 ALA A CA 1
ATOM 1955 C C . ALA A 1 244 ? 1.844 -27.405 -3.847 1.00 84.56 244 ALA A C 1
ATOM 1957 O O . ALA A 1 244 ? 0.990 -28.282 -3.718 1.00 84.56 244 ALA A O 1
ATOM 1958 N N . ASP A 1 245 ? 1.783 -26.262 -3.162 1.00 82.62 245 ASP A N 1
ATOM 1959 C CA . ASP A 1 245 ? 0.738 -25.957 -2.180 1.00 82.62 245 ASP A CA 1
ATOM 1960 C C . ASP A 1 245 ? -0.498 -25.278 -2.788 1.00 82.62 245 ASP A C 1
ATOM 1962 O O . ASP A 1 245 ? -1.501 -25.094 -2.093 1.00 82.62 245 ASP A O 1
ATOM 1966 N N . HIS A 1 246 ? -0.457 -24.905 -4.074 1.00 79.38 246 HIS A N 1
ATOM 1967 C CA . HIS A 1 246 ? -1.591 -24.280 -4.748 1.00 79.38 246 HIS A CA 1
ATOM 1968 C C . HIS A 1 246 ? -2.772 -25.253 -4.779 1.00 79.38 246 HIS A C 1
ATOM 1970 O O . HIS A 1 246 ? -2.656 -26.373 -5.280 1.00 79.38 246 HIS A O 1
ATOM 1976 N N . LYS A 1 247 ? -3.910 -24.840 -4.212 1.00 85.62 247 LYS A N 1
ATOM 1977 C CA . LYS A 1 247 ? -5.079 -25.708 -4.065 1.00 85.62 247 LYS A CA 1
ATOM 1978 C C . LYS A 1 247 ? -5.966 -25.635 -5.296 1.00 85.62 247 LYS A C 1
ATOM 1980 O O . LYS A 1 247 ? -6.404 -24.557 -5.679 1.00 85.62 247 LYS A O 1
ATOM 1985 N N . PHE A 1 248 ? -6.302 -26.794 -5.844 1.00 84.88 248 PHE A N 1
ATOM 1986 C CA . PHE A 1 248 ? -7.325 -26.931 -6.871 1.00 84.88 248 PHE A CA 1
ATOM 1987 C C . PHE A 1 248 ? -8.579 -27.547 -6.264 1.00 84.88 248 PHE A C 1
ATOM 1989 O O . PHE A 1 248 ? -8.506 -28.401 -5.378 1.00 84.88 248 PHE A O 1
ATOM 1996 N N . VAL A 1 249 ? -9.743 -27.145 -6.769 1.00 84.06 249 VAL A N 1
ATOM 1997 C CA . VAL A 1 249 ? -10.987 -27.862 -6.485 1.00 84.06 249 VAL A CA 1
ATOM 1998 C C . VAL A 1 249 ? -10.926 -29.188 -7.239 1.00 84.06 249 VAL A C 1
ATOM 2000 O O . VAL A 1 249 ? -11.037 -29.222 -8.462 1.00 84.06 249 VAL A O 1
ATOM 2003 N N . ASN A 1 250 ? -10.713 -30.276 -6.511 1.00 86.12 250 ASN A N 1
ATOM 2004 C CA . ASN A 1 250 ? -10.714 -31.640 -7.018 1.00 86.12 250 ASN A CA 1
ATOM 2005 C C . ASN A 1 250 ? -12.113 -32.247 -6.840 1.00 86.12 250 ASN A C 1
ATOM 2007 O O . ASN A 1 250 ? -12.722 -32.091 -5.780 1.00 86.12 250 ASN A O 1
ATOM 2011 N N . LEU A 1 251 ? -12.648 -32.919 -7.862 1.00 75.38 251 LEU A N 1
ATOM 2012 C CA . LEU A 1 251 ? -13.967 -33.549 -7.758 1.00 75.38 251 LEU A CA 1
ATOM 2013 C C . LEU A 1 251 ? -13.936 -34.771 -6.829 1.00 75.38 251 LEU A C 1
ATOM 2015 O O . LEU A 1 251 ? -13.068 -35.626 -6.990 1.00 75.38 251 LEU A O 1
ATOM 2019 N N . PRO A 1 252 ? -14.901 -34.883 -5.894 1.00 72.88 252 PRO A N 1
ATOM 2020 C CA . PRO A 1 252 ? -16.250 -34.295 -5.951 1.00 72.88 252 PRO A CA 1
ATOM 2021 C C . PRO A 1 252 ? -16.447 -32.898 -5.314 1.00 72.88 252 PRO A C 1
ATOM 2023 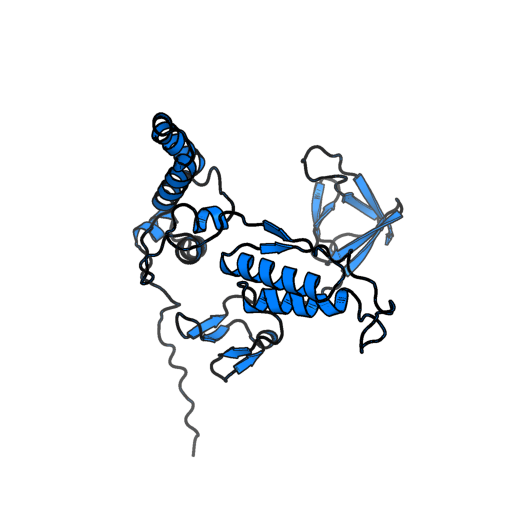O O . PRO A 1 252 ? -17.586 -32.480 -5.150 1.00 72.88 252 PRO A O 1
ATOM 2026 N N . GLY A 1 253 ? -15.389 -32.144 -5.001 1.00 75.12 253 GLY A N 1
ATOM 2027 C CA . GLY A 1 253 ? -15.486 -30.741 -4.561 1.00 75.12 253 GLY A CA 1
ATOM 2028 C C . GLY A 1 253 ? -14.506 -30.332 -3.458 1.00 75.12 253 GLY A C 1
ATOM 2029 O O . GLY A 1 253 ? -14.651 -29.258 -2.883 1.00 75.12 253 GLY A O 1
ATOM 2030 N N . SER A 1 254 ? -13.518 -31.167 -3.128 1.00 80.56 254 SER A N 1
ATOM 2031 C CA . SER A 1 254 ? -12.527 -30.854 -2.095 1.00 80.56 254 SER A CA 1
ATOM 2032 C C . SER A 1 254 ? -11.396 -29.992 -2.652 1.00 80.56 254 SER A C 1
ATOM 2034 O O . SER A 1 254 ? -10.816 -30.334 -3.682 1.00 80.56 254 SER A O 1
ATOM 2036 N N . LEU A 1 255 ? -11.020 -28.928 -1.942 1.00 85.19 255 LEU A N 1
ATOM 2037 C CA . LEU A 1 255 ? -9.771 -28.211 -2.202 1.00 85.19 255 LEU A CA 1
ATOM 2038 C C . LEU A 1 255 ? -8.582 -29.091 -1.803 1.00 85.19 255 LEU A C 1
ATOM 2040 O O . LEU A 1 255 ? -8.413 -29.387 -0.621 1.00 85.19 255 LEU A O 1
ATOM 2044 N N . ARG A 1 256 ? -7.750 -29.477 -2.772 1.00 86.62 256 ARG A N 1
ATOM 2045 C CA . ARG A 1 256 ? -6.516 -30.240 -2.534 1.00 86.62 256 ARG A CA 1
ATOM 2046 C C . ARG A 1 256 ? -5.305 -29.502 -3.091 1.00 86.62 256 ARG A C 1
ATOM 2048 O O . ARG A 1 256 ? -5.396 -28.980 -4.205 1.00 86.62 256 ARG A O 1
ATOM 2055 N N . PRO A 1 257 ? -4.192 -29.428 -2.343 1.00 88.56 257 PRO A N 1
ATOM 2056 C CA . PRO A 1 257 ? -2.951 -28.868 -2.856 1.00 88.56 257 PRO A CA 1
ATOM 2057 C C . PRO A 1 257 ? -2.417 -29.728 -4.002 1.00 88.56 257 PRO A C 1
ATOM 2059 O O . PRO A 1 257 ? -2.614 -30.943 -4.030 1.00 88.56 257 PRO A O 1
ATOM 2062 N N . LEU A 1 258 ? -1.717 -29.094 -4.937 1.00 86.69 258 LEU A N 1
ATOM 2063 C CA . LEU A 1 258 ? -1.188 -29.741 -6.131 1.00 86.69 258 LEU A CA 1
ATOM 2064 C C . LEU A 1 258 ? -0.326 -30.972 -5.832 1.00 86.69 258 LEU A C 1
ATOM 2066 O O . LEU A 1 258 ? -0.461 -31.988 -6.504 1.00 86.69 258 LEU A O 1
ATOM 2070 N N . LYS A 1 259 ? 0.493 -30.920 -4.780 1.00 87.12 259 LYS A N 1
ATOM 2071 C CA . LYS A 1 259 ? 1.347 -32.035 -4.339 1.00 87.12 259 LYS A CA 1
ATOM 2072 C C . LYS A 1 259 ? 0.586 -33.317 -3.971 1.00 87.12 259 LYS A C 1
ATOM 2074 O O . LYS A 1 259 ? 1.187 -34.382 -3.896 1.00 87.12 259 LYS A O 1
ATOM 2079 N N . GLU A 1 260 ? -0.716 -33.221 -3.708 1.00 89.38 260 GLU A N 1
ATOM 2080 C CA . GLU A 1 260 ? -1.580 -34.361 -3.378 1.00 89.38 260 GLU A CA 1
ATOM 2081 C C . GLU A 1 260 ? -2.384 -34.870 -4.582 1.00 89.38 260 GLU A C 1
ATOM 2083 O O . GLU A 1 260 ? -3.019 -35.925 -4.491 1.00 89.38 260 GLU A O 1
ATOM 2088 N N . LEU A 1 261 ? -2.373 -34.134 -5.697 1.00 88.62 261 LEU A N 1
ATOM 2089 C CA . LEU A 1 261 ? -3.066 -34.512 -6.922 1.00 88.62 261 LEU A CA 1
ATOM 2090 C C . LEU A 1 261 ? -2.252 -35.523 -7.722 1.00 88.62 261 LEU A C 1
ATOM 2092 O O . LEU A 1 261 ? -1.021 -35.524 -7.714 1.00 88.62 261 LEU A O 1
ATOM 2096 N N . ARG A 1 262 ? -2.956 -36.392 -8.440 1.00 89.50 262 ARG A N 1
ATOM 2097 C CA . ARG A 1 262 ? -2.363 -37.454 -9.254 1.00 89.50 262 ARG A CA 1
ATOM 2098 C C . ARG A 1 262 ? -2.869 -37.391 -10.687 1.00 89.50 262 ARG A C 1
ATOM 2100 O O . ARG A 1 262 ? -3.946 -36.872 -10.973 1.00 89.50 262 ARG A O 1
ATOM 2107 N N . VAL A 1 263 ? -2.104 -37.981 -11.601 1.00 90.31 263 VAL A N 1
ATOM 2108 C CA . VAL A 1 263 ? -2.568 -38.236 -12.970 1.00 90.31 263 VAL A CA 1
ATOM 2109 C C . VAL A 1 263 ? -3.891 -39.007 -12.922 1.00 90.31 263 VAL A C 1
ATOM 2111 O O . VAL A 1 263 ? -4.010 -40.008 -12.218 1.00 90.31 263 VAL A O 1
ATOM 2114 N N . GLY A 1 264 ? -4.891 -38.527 -13.662 1.00 86.56 264 GLY A N 1
ATOM 2115 C CA . GLY A 1 264 ? -6.258 -39.050 -13.652 1.00 86.56 264 GLY A CA 1
ATOM 2116 C C . GLY A 1 264 ? -7.236 -38.267 -12.771 1.00 86.56 264 GLY A C 1
ATOM 2117 O O . GLY A 1 264 ? -8.444 -38.357 -13.015 1.00 86.56 264 GLY A O 1
ATOM 2118 N N . ASP A 1 265 ? -6.754 -37.450 -11.832 1.00 88.56 265 ASP A N 1
ATOM 2119 C CA . ASP A 1 265 ? -7.610 -36.586 -11.019 1.00 88.56 265 ASP A CA 1
ATOM 2120 C C . ASP A 1 265 ? -8.295 -35.514 -11.871 1.00 88.56 265 ASP A C 1
ATOM 2122 O O . ASP A 1 265 ? -7.734 -35.003 -12.844 1.00 88.56 265 ASP A O 1
ATOM 2126 N N . THR A 1 266 ? -9.528 -35.160 -11.495 1.00 87.81 266 THR A N 1
ATOM 2127 C CA . THR A 1 266 ? -10.275 -34.078 -12.145 1.00 87.81 266 THR A CA 1
ATOM 2128 C C . THR A 1 266 ? -10.240 -32.827 -11.283 1.00 87.81 266 THR A C 1
ATOM 2130 O O . THR A 1 266 ? -10.826 -32.798 -10.200 1.00 87.81 266 THR A O 1
ATOM 2133 N N . ILE A 1 267 ? -9.585 -31.789 -11.791 1.00 87.56 267 ILE A N 1
ATOM 2134 C CA . ILE A 1 267 ? -9.556 -30.452 -11.203 1.00 87.56 267 ILE A CA 1
ATOM 2135 C C . ILE A 1 267 ? -10.567 -29.541 -11.890 1.00 87.56 267 ILE A C 1
ATOM 2137 O O . ILE A 1 267 ? -10.900 -29.721 -13.060 1.00 87.56 267 ILE A O 1
ATOM 2141 N N . CYS A 1 268 ? -11.059 -28.549 -11.167 1.00 81.00 268 CYS A N 1
ATOM 2142 C CA . CYS A 1 268 ? -11.924 -27.513 -11.701 1.00 81.00 268 CYS A CA 1
ATOM 2143 C C . CYS A 1 268 ? -11.154 -26.197 -11.811 1.00 81.00 268 CYS A C 1
ATOM 2145 O O . CYS A 1 268 ? -10.558 -25.750 -10.831 1.00 81.00 268 CYS A O 1
ATOM 2147 N N . LEU A 1 269 ? -11.201 -25.566 -12.984 1.00 71.94 269 LEU A N 1
ATOM 2148 C CA . LEU A 1 269 ? -10.746 -24.192 -13.179 1.00 71.94 269 LEU A CA 1
ATOM 2149 C C . LEU A 1 269 ? -11.943 -23.261 -13.348 1.00 71.94 269 LEU A C 1
ATOM 2151 O O . LEU A 1 269 ? -12.898 -23.578 -14.060 1.00 71.94 269 LEU A O 1
ATOM 2155 N N . LEU A 1 270 ? -11.868 -22.093 -12.718 1.00 61.25 270 LEU A N 1
ATOM 2156 C CA . LEU A 1 270 ? -12.784 -20.991 -12.984 1.00 61.25 270 LEU A CA 1
ATOM 2157 C C . LEU A 1 270 ? -12.498 -20.447 -14.388 1.00 61.25 270 LEU A C 1
ATOM 2159 O O . LEU A 1 270 ? -11.378 -20.031 -14.685 1.00 61.25 270 LEU A O 1
ATOM 2163 N N . ARG A 1 271 ? -13.507 -20.447 -15.260 1.00 51.41 271 ARG A N 1
ATOM 2164 C CA . ARG A 1 271 ? -13.506 -19.597 -16.456 1.00 51.41 271 ARG A CA 1
ATOM 2165 C C . ARG A 1 271 ? -14.029 -18.218 -16.039 1.00 51.41 271 ARG A C 1
ATOM 2167 O O . ARG A 1 271 ? -14.992 -18.168 -15.294 1.00 51.41 271 ARG A O 1
ATOM 2174 N N . GLY A 1 272 ? -13.453 -17.125 -16.541 1.00 48.00 272 GLY A N 1
ATOM 2175 C CA . GLY A 1 272 ? -14.061 -15.785 -16.460 1.00 48.00 272 GLY A CA 1
ATOM 2176 C C . GLY A 1 272 ? -13.780 -14.952 -15.197 1.00 48.00 272 GLY A C 1
ATOM 2177 O O . GLY A 1 272 ? -13.189 -15.420 -14.226 1.00 48.00 272 GLY A O 1
ATOM 2178 N N . GLN A 1 273 ? -14.167 -13.671 -15.265 1.00 41.41 273 GLN A N 1
ATOM 2179 C CA . GLN A 1 273 ? -13.951 -12.639 -14.243 1.00 41.41 273 GLN A CA 1
ATOM 2180 C C . GLN A 1 273 ? -14.789 -12.906 -12.982 1.00 41.41 273 GLN A C 1
ATOM 2182 O O . GLN A 1 273 ? -15.844 -12.317 -12.841 1.00 41.41 273 GLN A O 1
ATOM 2187 N N . GLY A 1 274 ? -14.326 -13.776 -12.078 1.00 40.34 274 GLY A N 1
ATOM 2188 C CA . GLY A 1 274 ? -14.528 -13.701 -10.615 1.00 40.34 274 GLY A CA 1
ATOM 2189 C C . GLY A 1 274 ? -15.906 -13.339 -10.022 1.00 40.34 274 GLY A C 1
ATOM 2190 O O . GLY A 1 274 ? -15.948 -12.936 -8.865 1.00 40.34 274 GLY A O 1
ATOM 2191 N N . ASP A 1 275 ? -17.013 -13.468 -10.750 1.00 41.88 275 ASP A N 1
ATOM 2192 C CA . ASP A 1 275 ? -18.345 -12.969 -10.376 1.00 41.88 275 ASP A CA 1
ATOM 2193 C C . ASP A 1 275 ? -19.197 -14.000 -9.619 1.00 41.88 275 ASP A C 1
ATOM 2195 O O . ASP A 1 275 ? -20.350 -13.745 -9.279 1.00 41.88 275 ASP A O 1
ATOM 2199 N N . GLY A 1 276 ? -18.636 -15.184 -9.350 1.00 46.25 276 GLY A N 1
ATOM 2200 C CA . GLY A 1 276 ? -19.302 -16.269 -8.626 1.00 46.25 276 GLY A CA 1
ATOM 2201 C C . GLY A 1 276 ? -20.412 -16.983 -9.410 1.00 46.25 276 GLY A C 1
ATOM 2202 O O . GLY A 1 276 ? -20.951 -17.967 -8.908 1.00 46.25 276 GLY A O 1
ATOM 2203 N N . ALA A 1 277 ? -20.725 -16.546 -10.635 1.00 44.19 277 ALA A N 1
ATOM 2204 C CA . ALA A 1 277 ? -21.774 -17.124 -11.479 1.00 44.19 277 ALA A CA 1
ATOM 2205 C C . ALA A 1 277 ? -21.227 -18.033 -12.596 1.00 44.19 277 ALA A C 1
ATOM 2207 O O . ALA A 1 277 ? -21.989 -18.748 -13.252 1.00 44.19 277 ALA A O 1
ATOM 2208 N N . THR A 1 278 ? -19.912 -18.022 -12.831 1.00 52.38 278 THR A N 1
ATOM 2209 C CA . THR A 1 278 ? -19.330 -18.684 -14.004 1.00 52.38 278 THR A CA 1
ATOM 2210 C C . THR A 1 278 ? -19.110 -20.202 -13.798 1.00 52.38 278 THR A C 1
ATOM 2212 O O . THR A 1 278 ? -18.614 -20.612 -12.744 1.00 52.38 278 THR A O 1
ATOM 2215 N N . PRO A 1 279 ? -19.433 -21.077 -14.781 1.00 55.59 279 PRO A N 1
ATOM 2216 C CA . PRO A 1 279 ? -19.291 -22.527 -14.633 1.00 55.59 279 PRO A CA 1
ATOM 2217 C C . PRO A 1 279 ? -17.836 -22.969 -14.437 1.00 55.59 279 PRO A C 1
ATOM 2219 O O . PRO A 1 279 ? -16.941 -22.570 -15.184 1.00 55.59 279 PRO A O 1
ATOM 2222 N N . LEU A 1 280 ? -17.612 -23.872 -13.480 1.00 61.72 280 LEU A N 1
ATOM 2223 C CA . LEU A 1 280 ? -16.329 -24.549 -13.297 1.00 61.72 280 LEU A CA 1
ATOM 2224 C C . LEU A 1 280 ? -16.039 -25.486 -14.481 1.00 61.72 280 LEU A C 1
ATOM 2226 O O . LEU A 1 280 ? -16.792 -26.429 -14.741 1.00 61.72 280 LEU A O 1
ATOM 2230 N N . GLN A 1 281 ? -14.921 -25.266 -15.176 1.00 71.69 281 GLN A N 1
ATOM 2231 C CA . GLN A 1 281 ? -14.450 -26.166 -16.223 1.00 71.69 281 GLN A CA 1
ATOM 2232 C C . GLN A 1 281 ? -13.704 -27.343 -15.594 1.00 71.69 281 GLN A C 1
ATOM 2234 O O . GLN A 1 281 ? -12.715 -27.159 -14.889 1.00 71.69 281 GLN A O 1
ATOM 2239 N N . ARG A 1 282 ? -14.174 -28.561 -15.871 1.00 79.25 282 ARG A N 1
ATOM 2240 C CA . ARG A 1 282 ? -13.581 -29.808 -15.373 1.00 79.25 282 ARG A CA 1
ATOM 2241 C C . ARG A 1 282 ? -12.445 -30.243 -16.287 1.00 79.25 282 ARG A C 1
ATOM 2243 O O . ARG A 1 282 ? -12.663 -30.460 -17.475 1.00 79.25 282 ARG A O 1
ATOM 2250 N N . LEU A 1 283 ? -11.256 -30.405 -15.727 1.00 80.81 283 LEU A N 1
ATOM 2251 C CA . LEU A 1 283 ? -10.046 -30.789 -16.434 1.00 80.81 283 LEU A CA 1
ATOM 2252 C C . LEU A 1 283 ? -9.428 -32.017 -15.773 1.00 80.81 283 LEU A C 1
ATOM 2254 O O . LEU A 1 283 ? -9.201 -32.025 -14.568 1.00 80.81 283 LEU A O 1
ATOM 2258 N N . GLN A 1 284 ? -9.136 -33.050 -16.559 1.00 85.31 284 GLN A N 1
ATOM 2259 C CA . GLN A 1 284 ? -8.469 -34.249 -16.055 1.00 85.31 284 GLN A CA 1
ATOM 2260 C C . GLN A 1 284 ? -6.958 -34.150 -16.266 1.00 85.31 284 GLN A C 1
ATOM 2262 O O . GLN A 1 284 ? -6.526 -33.904 -17.394 1.00 85.31 284 GLN A O 1
ATOM 2267 N N . ILE A 1 285 ? -6.178 -34.357 -15.206 1.00 85.06 285 ILE A N 1
ATOM 2268 C CA . ILE A 1 285 ? -4.709 -34.317 -15.223 1.00 85.06 285 ILE A CA 1
ATOM 2269 C C . ILE A 1 285 ? -4.162 -35.519 -16.001 1.00 85.06 285 ILE A C 1
ATOM 2271 O O . ILE A 1 285 ? -4.620 -36.644 -15.795 1.00 85.06 285 ILE A O 1
ATOM 2275 N N . ILE A 1 286 ? -3.182 -35.292 -16.880 1.00 87.19 286 ILE A N 1
ATOM 2276 C CA . ILE A 1 286 ? -2.502 -36.353 -17.646 1.00 87.19 286 ILE A CA 1
ATOM 2277 C C . ILE A 1 286 ? -0.995 -36.443 -17.399 1.00 87.19 286 ILE A C 1
ATOM 2279 O O . ILE A 1 286 ? -0.460 -37.540 -17.522 1.00 87.19 286 ILE A O 1
ATOM 2283 N N . THR A 1 287 ? -0.337 -35.342 -17.030 1.00 74.69 287 THR A N 1
ATOM 2284 C CA . THR A 1 287 ? 1.069 -35.287 -16.590 1.00 74.69 287 THR A CA 1
ATOM 2285 C C . THR A 1 287 ? 1.279 -34.083 -15.698 1.00 74.69 287 THR A C 1
ATOM 2287 O O . THR A 1 287 ? 0.659 -33.042 -16.027 1.00 74.69 287 THR A O 1
#

pLDDT: mean 82.83, std 17.36, range [27.42, 98.56]

Foldseek 3Di:
DDDDDPPPPPPPDDQLDPDLPPVLCVQVVNPPVVSCCCLVQFFAADPVRHGPGNYVLVLQLQLLQLVLVVDDPVCSVVRSVVSSVCPPPNVDDQPSQSRRPRNHPDQADSEAEEEDEQPAQDPVSLVVSLVVQLVNQLRPHHYHYDQPRHDAFQPADDDPVRTDNGSVVSVVVSVCSCCVRHPHPDFQQFWQWPVGTDTPLPDDAQTWTQDPSGTHGRHDDDDPDPADWDWWAWPVGDTDTDGQQQWFQWPVGDTDGNVPDDQQTWTWDFDDDPPVPGDTDITGTHD

Radius of gyration: 25.42 Å; chains: 1; bounding box: 71×59×64 Å